Protein AF-A0AAU5WU50-F1 (afdb_monomer_lite)

Structure (mmCIF, N/CA/C/O backbone):
data_AF-A0AAU5WU50-F1
#
_entry.id   AF-A0AAU5WU50-F1
#
loop_
_atom_site.group_PDB
_atom_site.id
_atom_site.type_symbol
_atom_site.label_atom_id
_atom_site.label_alt_id
_atom_site.label_comp_id
_atom_site.label_asym_id
_atom_site.label_entity_id
_atom_site.label_seq_id
_atom_site.pdbx_PDB_ins_code
_atom_site.Cartn_x
_atom_site.Cartn_y
_atom_site.Cartn_z
_atom_site.occupancy
_atom_site.B_iso_or_equiv
_atom_site.auth_seq_id
_atom_site.auth_comp_id
_atom_site.auth_asym_id
_atom_site.auth_atom_id
_atom_site.pdbx_PDB_model_num
ATOM 1 N N . MET A 1 1 ? 24.369 -16.036 -34.857 1.00 76.06 1 MET A N 1
ATOM 2 C CA . MET A 1 1 ? 22.910 -15.835 -34.708 1.00 76.06 1 MET A CA 1
ATOM 3 C C . MET A 1 1 ? 22.457 -14.847 -35.768 1.00 76.06 1 MET A C 1
ATOM 5 O O . MET A 1 1 ? 23.185 -13.897 -36.028 1.00 76.06 1 MET A O 1
ATOM 9 N N . HIS A 1 2 ? 21.304 -15.081 -36.393 1.00 82.56 2 HIS A N 1
ATOM 10 C CA . HIS A 1 2 ? 20.769 -14.234 -37.461 1.00 82.56 2 HIS A CA 1
ATOM 11 C C . HIS A 1 2 ? 19.370 -13.771 -37.085 1.00 82.56 2 HIS A C 1
ATOM 13 O O . HIS A 1 2 ? 18.557 -14.583 -36.643 1.00 82.56 2 HIS A O 1
ATOM 19 N N . ILE A 1 3 ? 19.096 -12.484 -37.262 1.00 84.94 3 ILE A N 1
ATOM 20 C CA . ILE A 1 3 ? 17.768 -11.907 -37.062 1.00 84.94 3 ILE A CA 1
ATOM 21 C C . ILE A 1 3 ? 17.412 -11.023 -38.252 1.00 84.94 3 ILE A C 1
ATOM 23 O O . ILE A 1 3 ? 18.285 -10.400 -38.853 1.00 84.94 3 ILE A O 1
ATOM 27 N N . SER A 1 4 ? 16.127 -10.964 -38.595 1.00 85.56 4 SER A N 1
ATOM 28 C CA . SER A 1 4 ? 15.658 -10.107 -39.687 1.00 85.56 4 SER A CA 1
ATOM 29 C C . SER A 1 4 ? 15.903 -8.631 -39.363 1.00 85.56 4 SER A C 1
ATOM 31 O O . SER A 1 4 ? 16.569 -7.950 -40.127 1.00 85.56 4 SER A O 1
ATOM 33 N N . GLU A 1 5 ? 15.461 -8.167 -38.191 1.00 84.25 5 GLU A N 1
ATOM 34 C CA . GLU A 1 5 ? 15.506 -6.756 -37.780 1.00 84.25 5 GLU A CA 1
ATOM 35 C C . GLU A 1 5 ? 15.787 -6.629 -36.277 1.00 84.25 5 GLU A C 1
ATOM 37 O O . GLU A 1 5 ? 15.436 -7.512 -35.488 1.00 84.25 5 GLU A O 1
ATOM 42 N N . MET A 1 6 ? 16.374 -5.502 -35.860 1.00 81.38 6 MET A N 1
ATOM 43 C CA . MET A 1 6 ? 16.823 -5.285 -34.477 1.00 81.38 6 MET A CA 1
ATOM 44 C C . MET A 1 6 ? 15.682 -5.208 -33.448 1.00 81.38 6 MET A C 1
ATOM 46 O O . MET A 1 6 ? 15.813 -5.721 -32.337 1.00 81.38 6 MET A O 1
ATOM 50 N N . PHE A 1 7 ? 14.531 -4.636 -33.811 1.00 81.25 7 PHE A N 1
ATOM 51 C CA . PHE A 1 7 ? 13.373 -4.519 -32.910 1.00 81.25 7 PHE A CA 1
ATOM 52 C C . PHE A 1 7 ? 12.672 -5.859 -32.633 1.00 81.25 7 PHE A C 1
ATOM 54 O O . PHE A 1 7 ? 11.839 -5.951 -31.735 1.00 81.25 7 PHE A O 1
ATOM 61 N N . ARG A 1 8 ? 13.014 -6.926 -33.370 1.00 86.50 8 ARG A N 1
ATOM 62 C CA . ARG A 1 8 ? 12.548 -8.286 -33.050 1.00 86.50 8 ARG A CA 1
ATOM 63 C C . ARG A 1 8 ? 13.289 -8.879 -31.850 1.00 86.50 8 ARG A C 1
ATOM 65 O O . ARG A 1 8 ? 12.777 -9.796 -31.217 1.00 86.50 8 ARG A O 1
ATOM 72 N N . LEU A 1 9 ? 14.481 -8.360 -31.554 1.00 84.88 9 LEU A N 1
ATOM 73 C CA . LEU A 1 9 ? 15.315 -8.771 -30.427 1.00 84.88 9 LEU A CA 1
ATOM 74 C C . LEU A 1 9 ? 15.190 -7.802 -29.243 1.00 84.88 9 LEU A C 1
ATOM 76 O O . LEU A 1 9 ? 15.248 -8.222 -28.090 1.00 84.88 9 LEU A O 1
ATOM 80 N N . VAL A 1 10 ? 14.998 -6.512 -29.522 1.00 85.81 10 VAL A N 1
ATOM 81 C CA . VAL A 1 10 ? 15.129 -5.445 -28.531 1.00 85.81 10 VAL A CA 1
ATOM 82 C C . VAL A 1 10 ? 13.831 -4.648 -28.358 1.00 85.81 10 VAL A C 1
ATOM 84 O O . VAL A 1 10 ? 13.098 -4.424 -29.312 1.00 85.81 10 VAL A O 1
ATOM 87 N N . ARG A 1 11 ? 13.555 -4.186 -27.127 1.00 87.81 11 ARG A N 1
ATOM 88 C CA . ARG A 1 11 ? 12.327 -3.443 -26.751 1.00 87.81 11 ARG A CA 1
ATOM 89 C C . ARG A 1 11 ? 12.508 -1.930 -26.575 1.00 87.81 11 ARG A C 1
ATOM 91 O O . ARG A 1 11 ? 11.526 -1.227 -26.373 1.00 87.81 11 ARG A O 1
ATOM 98 N N . GLY A 1 12 ? 13.738 -1.432 -26.622 1.00 83.44 12 GLY A N 1
ATOM 99 C CA . GLY A 1 12 ? 14.058 -0.014 -26.457 1.00 83.44 12 GLY A CA 1
ATOM 100 C C . GLY A 1 12 ? 15.561 0.237 -26.549 1.00 83.44 12 GLY A C 1
ATOM 101 O O . GLY A 1 12 ? 16.347 -0.706 -26.509 1.00 83.44 12 GLY A O 1
ATOM 102 N N . THR A 1 13 ? 15.962 1.502 -26.655 1.00 79.31 13 THR A N 1
ATOM 103 C CA . THR A 1 13 ? 17.367 1.913 -26.841 1.00 79.31 13 THR A CA 1
ATOM 104 C C . THR A 1 13 ? 18.287 1.432 -25.721 1.00 79.31 13 THR A C 1
ATOM 106 O O . THR A 1 13 ? 19.394 0.989 -26.002 1.00 79.31 13 THR A O 1
ATOM 109 N N . GLN A 1 14 ? 17.812 1.406 -24.473 1.00 79.81 14 GLN A N 1
ATOM 110 C CA . GLN A 1 14 ? 18.585 0.862 -23.353 1.00 79.81 14 GLN A CA 1
ATOM 111 C C . GLN A 1 14 ? 18.846 -0.643 -23.505 1.00 79.81 14 GLN A C 1
ATOM 113 O O . GLN A 1 14 ? 19.973 -1.101 -23.365 1.00 79.81 14 GLN A O 1
ATOM 118 N N . HIS A 1 15 ? 17.819 -1.399 -23.896 1.00 85.69 15 HIS A N 1
ATOM 119 C CA . HIS A 1 15 ? 17.925 -2.844 -24.090 1.00 85.69 15 HIS A CA 1
ATOM 120 C C . HIS A 1 15 ? 18.853 -3.196 -25.278 1.00 85.69 15 HIS A C 1
ATOM 122 O O . HIS A 1 15 ? 19.363 -4.310 -25.347 1.00 85.69 15 HIS A O 1
ATOM 128 N N . ILE A 1 16 ? 19.140 -2.249 -26.188 1.00 81.69 16 ILE A N 1
ATOM 129 C CA . ILE A 1 16 ? 20.155 -2.438 -27.241 1.00 81.69 16 ILE A CA 1
ATOM 130 C C . ILE A 1 16 ? 21.543 -2.561 -26.608 1.00 81.69 16 ILE A C 1
ATOM 132 O O . ILE A 1 16 ? 22.305 -3.449 -26.984 1.00 81.69 16 ILE A O 1
ATOM 136 N N . LEU A 1 17 ? 21.867 -1.689 -25.650 1.00 79.69 17 LEU A N 1
ATOM 137 C CA . LEU A 1 17 ? 23.168 -1.681 -24.981 1.00 79.69 17 LEU A CA 1
ATOM 138 C C . LEU A 1 17 ? 23.390 -2.970 -24.187 1.00 79.69 17 LEU A C 1
ATOM 140 O O . LEU A 1 17 ? 24.448 -3.582 -24.314 1.00 79.69 17 LEU A O 1
ATOM 144 N N . ASP A 1 18 ? 22.366 -3.427 -23.466 1.00 84.31 18 ASP A N 1
ATOM 145 C CA . ASP A 1 18 ? 22.427 -4.668 -22.686 1.00 84.31 18 ASP A CA 1
ATOM 146 C C . ASP A 1 18 ? 22.703 -5.886 -23.586 1.00 84.31 18 ASP A C 1
ATOM 148 O O . ASP A 1 18 ? 23.540 -6.736 -23.279 1.00 84.31 18 ASP A O 1
ATOM 152 N N . VAL A 1 19 ? 22.036 -5.956 -24.745 1.00 82.62 19 VAL A N 1
ATOM 153 C CA . VAL A 1 19 ? 22.249 -7.029 -25.727 1.00 82.62 19 VAL A CA 1
ATOM 154 C C . VAL A 1 19 ? 23.651 -6.959 -26.332 1.00 82.62 19 VAL A C 1
ATOM 156 O O . VAL A 1 19 ? 24.294 -7.997 -26.488 1.00 82.62 19 VAL A O 1
ATOM 159 N N . LEU A 1 20 ? 24.150 -5.763 -26.653 1.00 77.50 20 LEU A N 1
ATOM 160 C CA . LEU A 1 20 ? 25.507 -5.593 -27.178 1.00 77.50 20 LEU A CA 1
ATOM 161 C C . LEU A 1 20 ? 26.572 -6.045 -26.169 1.00 77.50 20 LEU A C 1
ATOM 163 O O . LEU A 1 20 ? 27.522 -6.723 -26.564 1.00 77.50 20 LEU A O 1
ATOM 167 N N . ASP A 1 21 ? 26.396 -5.740 -24.882 1.00 78.06 21 ASP A N 1
ATOM 168 C CA . ASP A 1 21 ? 27.324 -6.165 -23.832 1.00 78.06 21 ASP A CA 1
ATOM 169 C C . ASP A 1 21 ? 27.312 -7.698 -23.658 1.00 78.06 21 ASP A C 1
ATOM 171 O O . ASP A 1 21 ? 28.373 -8.324 -23.614 1.00 78.06 21 ASP A O 1
ATOM 175 N N . VAL A 1 22 ? 26.137 -8.343 -23.679 1.00 82.56 22 VAL A N 1
ATOM 176 C CA . VAL A 1 22 ? 26.027 -9.817 -23.625 1.00 82.56 22 VAL A CA 1
ATOM 177 C C . VAL A 1 22 ? 26.682 -10.485 -24.837 1.00 82.56 22 VAL A C 1
ATOM 179 O O . VAL A 1 22 ? 27.393 -11.484 -24.685 1.00 82.56 22 VAL A O 1
ATOM 182 N N . LEU A 1 23 ? 26.479 -9.946 -26.043 1.00 78.50 23 LEU A N 1
ATOM 183 C CA . LEU A 1 23 ? 27.113 -10.463 -27.260 1.00 78.50 23 LEU A CA 1
ATOM 184 C C . LEU A 1 23 ? 28.639 -10.344 -27.190 1.00 78.50 23 LEU A C 1
ATOM 186 O O . LEU A 1 23 ? 29.345 -11.273 -27.591 1.00 78.50 23 LEU A O 1
ATOM 190 N N . HIS A 1 24 ? 29.146 -9.240 -26.635 1.00 74.00 24 HIS A N 1
ATOM 191 C CA . HIS A 1 24 ? 30.575 -9.015 -26.455 1.00 74.00 24 HIS A CA 1
ATOM 192 C C . HIS A 1 24 ? 31.187 -9.993 -25.441 1.00 74.00 24 HIS A C 1
ATOM 194 O O . HIS A 1 24 ? 32.136 -10.709 -25.774 1.00 74.00 24 HIS A O 1
ATOM 200 N N . THR A 1 25 ? 30.614 -10.096 -24.238 1.00 79.00 25 THR A N 1
ATOM 201 C CA . THR A 1 25 ? 31.093 -11.005 -23.183 1.00 79.00 25 THR A CA 1
ATOM 202 C C . THR A 1 25 ? 30.999 -12.469 -23.609 1.00 79.00 25 THR A C 1
ATOM 204 O O . THR A 1 25 ? 31.925 -13.247 -23.380 1.00 79.00 25 THR A O 1
ATOM 207 N N . GLY A 1 26 ? 29.911 -12.843 -24.286 1.00 76.81 26 GLY A N 1
ATOM 208 C CA . GLY A 1 26 ? 29.688 -14.195 -24.794 1.00 76.81 26 GLY A CA 1
ATOM 209 C C . GLY A 1 26 ? 30.487 -14.547 -26.052 1.00 76.81 26 GLY A C 1
ATOM 210 O O . GLY A 1 26 ? 30.420 -15.689 -26.503 1.00 76.81 26 GLY A O 1
ATOM 211 N N . ARG A 1 27 ? 31.233 -13.595 -26.637 1.00 71.44 27 ARG A N 1
ATOM 212 C CA . ARG A 1 27 ? 31.922 -13.744 -27.936 1.00 71.44 27 ARG A CA 1
ATOM 213 C C . ARG A 1 27 ? 30.989 -14.260 -29.041 1.00 71.44 27 ARG A C 1
ATOM 215 O O . ARG A 1 27 ? 31.383 -15.093 -29.865 1.00 71.44 27 ARG A O 1
ATOM 222 N N . LEU A 1 28 ? 29.745 -13.785 -29.040 1.00 75.38 28 LEU A N 1
ATOM 223 C CA . LEU A 1 28 ? 28.697 -14.219 -29.954 1.00 75.38 28 LEU A CA 1
ATOM 224 C C . LEU A 1 28 ? 28.594 -13.289 -31.161 1.00 75.38 28 LEU A C 1
ATOM 226 O O . LEU A 1 28 ? 28.579 -12.068 -31.051 1.00 75.38 28 LEU A O 1
ATOM 230 N N . ALA A 1 29 ? 28.463 -13.914 -32.323 1.00 73.44 29 ALA A N 1
ATOM 231 C CA . ALA A 1 29 ? 28.325 -13.271 -33.615 1.00 73.44 29 ALA A CA 1
ATOM 232 C C . ALA A 1 29 ? 26.835 -13.045 -33.944 1.00 73.44 29 ALA A C 1
ATOM 234 O O . ALA A 1 29 ? 26.079 -14.021 -34.049 1.00 73.44 29 ALA A O 1
ATOM 235 N N . LEU A 1 30 ? 26.408 -11.789 -34.124 1.00 79.50 30 LEU A N 1
ATOM 236 C CA . LEU A 1 30 ? 25.037 -11.423 -34.516 1.00 79.50 30 LEU A CA 1
ATOM 237 C C . LEU A 1 30 ? 25.020 -10.755 -35.897 1.00 79.50 30 LEU A C 1
ATOM 239 O O . LEU A 1 30 ? 25.744 -9.795 -36.137 1.00 79.50 30 LEU A O 1
ATOM 243 N N . ARG A 1 31 ? 24.152 -11.237 -36.789 1.00 79.75 31 ARG A N 1
ATOM 244 C CA . ARG A 1 31 ? 23.894 -10.619 -38.093 1.00 79.75 31 ARG A CA 1
ATOM 245 C C . ARG A 1 31 ? 22.449 -10.149 -38.177 1.00 79.75 31 ARG A C 1
ATOM 247 O O . ARG A 1 31 ? 21.535 -10.910 -37.846 1.00 79.75 31 ARG A O 1
ATOM 254 N N . ILE A 1 32 ? 22.265 -8.915 -38.629 1.00 82.94 32 ILE A N 1
ATOM 255 C CA . ILE A 1 32 ? 20.960 -8.284 -38.830 1.00 82.94 32 ILE A CA 1
ATOM 256 C C . ILE A 1 32 ? 20.773 -8.100 -40.333 1.00 82.94 32 ILE A C 1
ATOM 258 O O . ILE A 1 32 ? 21.689 -7.646 -41.010 1.00 82.94 32 ILE A O 1
ATOM 262 N N . HIS A 1 33 ? 19.628 -8.514 -40.867 1.00 82.62 33 HIS A N 1
ATOM 263 C CA . HIS A 1 33 ? 19.408 -8.511 -42.314 1.00 82.62 33 HIS A CA 1
ATOM 264 C C . HIS A 1 33 ? 18.798 -7.207 -42.841 1.00 82.62 33 HIS A C 1
ATOM 266 O O . HIS A 1 33 ? 19.022 -6.886 -44.004 1.00 82.62 33 HIS A O 1
ATOM 272 N N . ASP A 1 34 ? 18.072 -6.459 -42.011 1.00 77.81 34 ASP A N 1
ATOM 273 C CA . ASP A 1 34 ? 17.278 -5.310 -42.450 1.00 77.81 34 ASP A CA 1
ATOM 274 C C . ASP A 1 34 ? 17.288 -4.143 -41.433 1.00 77.81 34 ASP A C 1
ATOM 276 O O . ASP A 1 34 ? 17.644 -4.296 -40.257 1.00 77.81 34 ASP A O 1
ATOM 280 N N . GLY A 1 35 ? 16.937 -2.946 -41.910 1.00 75.19 35 GLY A N 1
ATOM 281 C CA . GLY A 1 35 ? 16.876 -1.696 -41.152 1.00 75.19 35 GLY A CA 1
ATOM 282 C C . GLY A 1 35 ? 18.216 -0.965 -40.999 1.00 75.19 35 GLY A C 1
ATOM 283 O O . GLY A 1 35 ? 19.223 -1.300 -41.625 1.00 75.19 35 GLY A O 1
ATOM 284 N N . ALA A 1 36 ? 18.245 0.045 -40.120 1.00 72.38 36 ALA A N 1
ATOM 285 C CA . ALA A 1 36 ? 19.411 0.914 -39.886 1.00 72.38 36 ALA A CA 1
ATOM 286 C C . ALA A 1 36 ? 20.666 0.176 -39.368 1.00 72.38 36 ALA A C 1
ATOM 288 O O . ALA A 1 36 ? 21.762 0.729 -39.376 1.00 72.38 36 ALA A O 1
ATOM 289 N N . PHE A 1 37 ? 20.504 -1.078 -38.938 1.00 67.94 37 PHE A N 1
ATOM 290 C CA . PHE A 1 37 ? 21.567 -1.939 -38.425 1.00 67.94 37 PHE A CA 1
ATOM 291 C C . PHE A 1 37 ? 21.932 -3.081 -39.398 1.00 67.94 37 PHE A C 1
ATOM 293 O O . PHE A 1 37 ? 22.754 -3.922 -39.058 1.00 67.94 37 PHE A O 1
ATOM 300 N N . SER A 1 38 ? 21.358 -3.118 -40.610 1.00 72.94 38 SER A N 1
ATOM 301 C CA . SER A 1 38 ? 21.597 -4.167 -41.626 1.00 72.94 38 SER A CA 1
ATOM 302 C C . SER A 1 38 ? 23.040 -4.231 -42.134 1.00 72.94 38 SER A C 1
ATOM 304 O O . SER A 1 38 ? 23.560 -5.305 -42.427 1.00 72.94 38 SER A O 1
ATOM 306 N N . ALA A 1 39 ? 23.721 -3.084 -42.198 1.00 64.69 39 ALA A N 1
ATOM 307 C CA . ALA A 1 39 ? 25.138 -3.009 -42.546 1.00 64.69 39 ALA A CA 1
ATOM 308 C C . ALA A 1 39 ? 26.062 -3.476 -41.403 1.00 64.69 39 ALA A C 1
ATOM 310 O O . ALA A 1 39 ? 27.274 -3.580 -41.594 1.00 64.69 39 ALA A O 1
ATOM 311 N N . MET A 1 40 ? 25.516 -3.739 -40.209 1.00 63.69 40 MET A N 1
ATOM 312 C CA . MET A 1 40 ? 26.305 -4.134 -39.049 1.00 63.69 40 MET A CA 1
ATOM 313 C C . MET A 1 40 ? 26.456 -5.646 -38.998 1.00 63.69 40 MET A C 1
ATOM 315 O O . MET A 1 40 ? 25.561 -6.388 -38.589 1.00 63.69 40 MET A O 1
ATOM 319 N N . ASP A 1 41 ? 27.645 -6.091 -39.383 1.00 61.88 41 ASP A N 1
ATOM 320 C CA . ASP A 1 41 ? 28.062 -7.465 -39.196 1.00 61.88 41 ASP A CA 1
ATOM 321 C C . ASP A 1 41 ? 28.832 -7.606 -37.873 1.00 61.88 41 ASP A C 1
ATOM 323 O O . ASP A 1 41 ? 30.051 -7.438 -37.821 1.00 61.88 41 ASP A O 1
ATOM 327 N N . LEU A 1 42 ? 28.125 -7.935 -36.783 1.00 63.00 42 LEU A N 1
ATOM 328 C CA . LEU A 1 42 ? 28.761 -8.261 -35.498 1.00 63.00 42 LEU A CA 1
ATOM 329 C C . LEU A 1 42 ? 29.373 -9.675 -35.513 1.00 63.00 42 LEU A C 1
ATOM 331 O O . LEU A 1 42 ? 29.777 -10.184 -34.469 1.00 63.00 42 LEU A O 1
ATOM 335 N N . THR A 1 43 ? 29.424 -10.346 -36.674 1.00 53.84 43 THR A N 1
ATOM 336 C CA . THR A 1 43 ? 30.042 -11.670 -36.825 1.00 53.84 43 THR A CA 1
ATOM 337 C C . THR A 1 43 ? 31.545 -11.627 -37.103 1.00 53.84 43 THR A C 1
ATOM 339 O O . THR A 1 43 ? 32.218 -12.658 -37.018 1.00 53.84 43 THR A O 1
ATOM 342 N N . ALA A 1 44 ? 32.116 -10.449 -37.362 1.00 50.28 44 ALA A N 1
ATOM 343 C CA . ALA A 1 44 ? 33.529 -10.334 -37.676 1.00 50.28 44 ALA A CA 1
ATOM 344 C C . ALA A 1 44 ? 34.390 -10.369 -36.404 1.00 50.28 44 ALA A C 1
ATOM 346 O O . ALA A 1 44 ? 34.412 -9.432 -35.612 1.00 50.28 44 ALA A O 1
ATOM 347 N N . ARG A 1 45 ? 35.196 -11.424 -36.243 1.00 53.34 45 ARG A N 1
ATOM 348 C CA . ARG A 1 45 ? 36.410 -11.392 -35.406 1.00 53.34 45 ARG A CA 1
ATOM 349 C C . ARG A 1 45 ? 37.471 -10.533 -36.103 1.00 53.34 45 ARG A C 1
ATOM 351 O O . ARG A 1 45 ? 38.488 -11.041 -36.563 1.00 53.34 45 ARG A O 1
ATOM 358 N N . HIS A 1 46 ? 37.198 -9.245 -36.276 1.00 45.69 46 HIS A N 1
ATOM 359 C CA . HIS A 1 46 ? 38.093 -8.306 -36.945 1.00 45.69 46 HIS A CA 1
ATOM 360 C C . HIS A 1 46 ? 38.997 -7.603 -35.915 1.00 45.69 46 HIS A C 1
ATOM 362 O O . HIS A 1 46 ? 38.515 -7.221 -34.847 1.00 45.69 46 HIS A O 1
ATOM 368 N N . PRO A 1 47 ? 40.281 -7.346 -36.204 1.00 47.50 47 PRO A N 1
ATOM 369 C CA . PRO A 1 47 ? 41.152 -6.599 -35.291 1.00 47.50 47 PRO A CA 1
ATOM 370 C C . PRO A 1 47 ? 40.684 -5.147 -35.039 1.00 47.50 47 PRO A C 1
ATOM 372 O O . PRO A 1 47 ? 41.097 -4.549 -34.054 1.00 47.50 47 PRO A O 1
ATOM 375 N N . ARG A 1 48 ? 39.759 -4.609 -35.857 1.00 52.84 48 ARG A N 1
ATOM 376 C CA . ARG A 1 48 ? 39.076 -3.306 -35.662 1.00 52.84 48 ARG A CA 1
ATOM 377 C C . ARG A 1 48 ? 37.638 -3.401 -35.106 1.00 52.84 48 ARG A C 1
ATOM 379 O O . ARG A 1 48 ? 36.912 -2.416 -35.090 1.00 52.84 48 ARG A O 1
ATOM 386 N N . THR A 1 49 ? 37.192 -4.569 -34.629 1.00 50.88 49 THR A N 1
ATOM 387 C CA .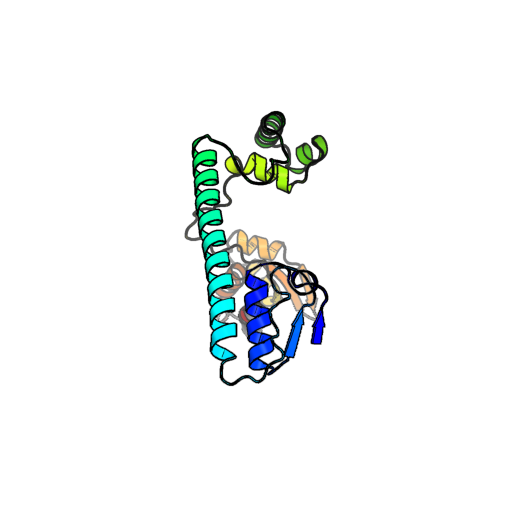 THR A 1 49 ? 35.805 -4.773 -34.126 1.00 50.88 49 THR A CA 1
ATOM 388 C C . THR A 1 49 ? 35.502 -3.952 -32.872 1.00 50.88 49 THR A C 1
ATOM 390 O O . THR A 1 49 ? 34.354 -3.581 -32.641 1.00 50.88 49 THR A O 1
ATOM 393 N N . GLY A 1 50 ? 36.531 -3.610 -32.089 1.00 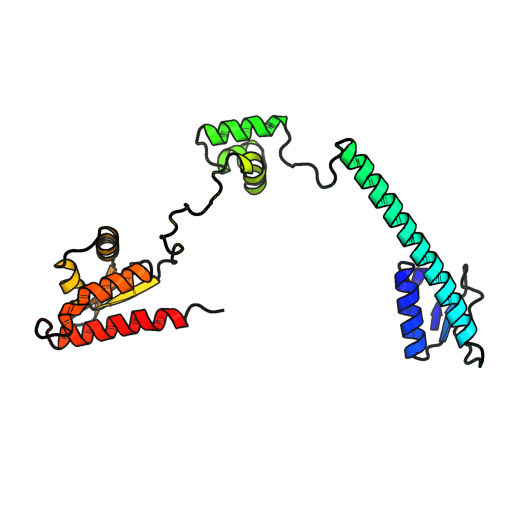53.28 50 GLY A N 1
ATOM 394 C CA . GLY A 1 50 ? 36.400 -2.688 -30.960 1.00 53.28 50 GLY A CA 1
ATOM 395 C C . GLY A 1 50 ? 35.966 -1.281 -31.381 1.00 53.28 50 GLY A C 1
ATOM 396 O O . GLY A 1 50 ? 35.189 -0.668 -30.661 1.00 53.28 50 GLY A O 1
ATOM 397 N N . GLU A 1 51 ? 36.391 -0.803 -32.557 1.00 57.75 51 GLU A N 1
ATOM 398 C CA . GLU A 1 51 ? 36.066 0.537 -33.077 1.00 57.75 51 GLU A CA 1
ATOM 399 C C . GLU A 1 51 ? 34.636 0.612 -33.628 1.00 57.75 51 GLU A C 1
ATOM 401 O O . GLU A 1 51 ? 33.942 1.612 -33.457 1.00 57.75 51 GLU A O 1
ATOM 406 N N . LEU A 1 52 ? 34.156 -0.465 -34.257 1.00 60.94 52 LEU A N 1
ATOM 407 C CA . LEU A 1 52 ? 32.774 -0.548 -34.739 1.00 60.94 52 LEU A CA 1
ATOM 408 C C . LEU A 1 52 ? 31.793 -0.703 -33.574 1.00 60.94 52 LEU A C 1
ATOM 410 O O . LEU A 1 52 ? 30.802 0.019 -33.511 1.00 60.94 52 LEU A O 1
ATOM 414 N N . LEU A 1 53 ? 32.089 -1.582 -32.610 1.00 62.50 53 LEU A N 1
ATOM 415 C CA . LEU A 1 53 ? 31.281 -1.714 -31.396 1.00 62.50 53 LEU A CA 1
ATOM 416 C C . LEU A 1 53 ? 31.290 -0.429 -30.561 1.00 62.50 53 LEU A C 1
ATOM 418 O O . LEU A 1 53 ? 30.239 -0.054 -30.050 1.00 62.50 53 LEU A O 1
ATOM 422 N N . SER A 1 54 ? 32.424 0.270 -30.445 1.00 61.38 54 SER A N 1
ATOM 423 C CA . SER A 1 54 ? 32.488 1.545 -29.721 1.00 61.38 54 SER A CA 1
ATOM 424 C C . SER A 1 54 ? 31.728 2.659 -30.439 1.00 61.38 54 SER A C 1
ATOM 426 O O . SER A 1 54 ? 31.028 3.416 -29.776 1.00 61.38 54 SER A O 1
ATOM 428 N N . THR A 1 55 ? 31.777 2.719 -31.774 1.00 70.44 55 THR A N 1
ATOM 429 C CA . THR A 1 55 ? 31.001 3.687 -32.570 1.00 70.44 55 THR A CA 1
ATOM 430 C C . THR A 1 55 ? 29.500 3.432 -32.437 1.00 70.44 55 THR A C 1
ATOM 432 O O . THR A 1 55 ? 28.729 4.358 -32.200 1.00 70.44 55 THR A O 1
ATOM 435 N N . VAL A 1 56 ? 29.070 2.170 -32.516 1.00 68.50 56 VAL A N 1
ATOM 436 C CA . VAL A 1 56 ? 27.658 1.797 -32.341 1.00 68.50 56 VAL A CA 1
ATOM 437 C C . VAL A 1 56 ? 27.203 2.055 -30.906 1.00 68.50 56 VAL A C 1
ATOM 439 O O . VAL A 1 56 ? 26.139 2.637 -30.700 1.00 68.50 56 VAL A O 1
ATOM 442 N N . LYS A 1 57 ? 28.022 1.702 -29.910 1.00 67.69 57 LYS A N 1
ATOM 443 C CA . LYS A 1 57 ? 27.755 2.000 -28.498 1.00 67.69 57 LYS A CA 1
ATOM 444 C C . LYS A 1 57 ? 27.641 3.510 -28.271 1.00 67.69 57 LYS A C 1
ATOM 446 O O . LYS A 1 57 ? 26.683 3.936 -27.638 1.00 67.69 57 LYS A O 1
ATOM 451 N N . PHE A 1 58 ? 28.522 4.312 -28.867 1.00 71.75 58 PHE A N 1
ATOM 452 C CA . PHE A 1 58 ? 28.483 5.775 -28.812 1.00 71.75 58 PHE A CA 1
ATOM 453 C C . PHE A 1 58 ? 27.213 6.359 -29.453 1.00 71.75 58 PHE A C 1
ATOM 455 O O . PHE A 1 58 ? 26.547 7.206 -28.856 1.00 71.75 58 PHE A O 1
ATOM 462 N N . MET A 1 59 ? 26.823 5.882 -30.641 1.00 74.81 59 MET A N 1
ATOM 463 C CA . MET A 1 59 ? 25.590 6.318 -31.310 1.00 74.81 59 MET A CA 1
ATOM 464 C C . MET A 1 59 ? 24.341 5.970 -30.492 1.00 74.81 59 MET A C 1
ATOM 466 O O . MET A 1 59 ? 23.460 6.812 -30.321 1.00 74.81 59 MET A O 1
ATOM 470 N N . VAL A 1 60 ? 24.270 4.752 -29.945 1.00 73.50 60 VAL A N 1
ATOM 471 C CA . VAL A 1 60 ? 23.143 4.325 -29.103 1.00 73.50 60 VAL A CA 1
ATOM 472 C C . VAL A 1 60 ? 23.120 5.100 -27.782 1.00 73.50 60 VAL A C 1
ATOM 474 O O . VAL A 1 60 ? 22.045 5.491 -27.338 1.00 73.50 60 VAL A O 1
ATOM 477 N N . GLN A 1 61 ? 24.278 5.396 -27.186 1.00 76.00 61 GLN A N 1
ATOM 478 C CA . GLN A 1 61 ? 24.382 6.240 -25.991 1.00 76.00 61 GLN A CA 1
ATOM 479 C C . GLN A 1 61 ? 23.943 7.682 -26.256 1.00 76.00 61 GLN A C 1
ATOM 481 O O . GLN A 1 61 ? 23.237 8.259 -25.439 1.00 76.00 61 GLN A O 1
ATOM 486 N N . THR A 1 62 ? 24.286 8.247 -27.413 1.00 75.81 62 THR A N 1
ATOM 487 C CA . THR A 1 62 ? 23.838 9.594 -27.804 1.00 75.81 62 THR A CA 1
ATOM 488 C C . THR A 1 62 ? 22.320 9.627 -27.991 1.00 75.81 62 THR A C 1
ATOM 490 O O . THR A 1 62 ? 21.656 10.571 -27.568 1.00 75.81 62 THR A O 1
ATOM 493 N N . LEU A 1 63 ? 21.741 8.567 -28.561 1.00 75.62 63 LEU A N 1
ATOM 494 C CA . LEU A 1 63 ? 20.290 8.429 -28.681 1.00 75.62 63 LEU A CA 1
ATOM 495 C C . LEU A 1 63 ? 19.610 8.223 -27.315 1.00 75.62 63 LEU A C 1
ATOM 497 O O . LEU A 1 63 ? 18.527 8.756 -27.081 1.00 75.62 63 LEU A O 1
ATOM 501 N N . ALA A 1 64 ? 20.240 7.481 -26.401 1.00 75.44 64 ALA A N 1
ATOM 502 C CA . ALA A 1 64 ? 19.769 7.338 -25.026 1.00 75.44 64 ALA A CA 1
ATOM 503 C C . ALA A 1 64 ? 19.793 8.686 -24.283 1.00 75.44 64 ALA A C 1
ATOM 505 O O . ALA A 1 64 ? 18.787 9.053 -23.681 1.00 75.44 64 ALA A O 1
ATOM 506 N N . ALA A 1 65 ? 20.871 9.464 -24.424 1.00 77.75 65 ALA A N 1
ATOM 507 C CA . ALA A 1 65 ? 20.995 10.814 -23.874 1.00 77.75 65 ALA A CA 1
ATOM 508 C C . ALA A 1 65 ? 19.956 11.788 -24.465 1.00 77.75 65 ALA A C 1
ATOM 510 O O . ALA A 1 65 ? 19.385 12.610 -23.752 1.00 77.75 65 ALA A O 1
ATOM 511 N N . ALA A 1 66 ? 19.616 11.658 -25.752 1.00 78.50 66 ALA A N 1
ATOM 512 C CA . ALA A 1 66 ? 18.499 12.404 -26.337 1.00 78.50 66 ALA A CA 1
ATOM 513 C C . ALA A 1 66 ? 17.149 12.040 -25.682 1.00 78.50 66 ALA A C 1
ATOM 515 O O . ALA A 1 66 ? 16.300 12.909 -25.482 1.00 78.50 66 ALA A O 1
ATOM 516 N N . GLY A 1 67 ? 16.959 10.775 -25.294 1.00 78.00 67 GLY A N 1
ATOM 517 C CA . GLY A 1 67 ? 15.809 10.338 -24.498 1.00 78.00 67 GLY A CA 1
ATOM 518 C C . GLY A 1 67 ? 15.790 10.926 -23.080 1.00 78.00 67 GLY A C 1
ATOM 519 O O . GLY A 1 67 ? 14.715 11.197 -22.543 1.00 78.00 67 GLY A O 1
ATOM 520 N N . GLU A 1 68 ? 16.953 11.176 -22.476 1.00 81.62 68 GLU A N 1
ATOM 521 C CA . GLU A 1 68 ? 17.060 11.872 -21.186 1.00 81.62 68 GLU A CA 1
ATOM 522 C C . GLU A 1 68 ? 16.630 13.340 -21.302 1.00 81.62 68 GLU A C 1
ATOM 524 O O . GLU A 1 68 ? 15.813 13.792 -20.499 1.00 81.62 68 GLU A O 1
ATOM 529 N N . LEU A 1 69 ? 17.050 14.041 -22.361 1.00 81.62 69 LEU A N 1
ATOM 530 C CA . LEU A 1 69 ? 16.574 15.399 -22.666 1.00 81.62 69 LEU A CA 1
ATOM 531 C C . LEU A 1 69 ? 15.054 15.441 -22.887 1.00 81.62 69 LEU A C 1
ATOM 533 O O . LEU A 1 69 ? 14.368 16.339 -22.401 1.00 81.62 69 LEU A O 1
ATOM 537 N N . GLN A 1 70 ? 14.488 14.444 -23.575 1.00 81.38 70 GLN A N 1
ATOM 538 C CA . GLN A 1 70 ? 13.033 14.328 -23.725 1.00 81.38 70 GLN A CA 1
ATOM 539 C C . GLN A 1 70 ? 12.324 14.125 -22.380 1.00 81.38 70 GLN A C 1
ATOM 541 O O . GLN A 1 70 ? 11.243 14.680 -22.166 1.00 81.38 70 GLN A O 1
ATOM 546 N N . ARG A 1 71 ? 12.912 13.349 -21.459 1.00 87.19 71 ARG A N 1
ATOM 547 C CA . ARG A 1 71 ? 12.366 13.179 -20.104 1.00 87.19 71 ARG A CA 1
ATOM 548 C C . ARG A 1 71 ? 12.401 14.485 -19.328 1.00 87.19 71 ARG A C 1
ATOM 550 O O . ARG A 1 71 ? 11.398 14.811 -18.705 1.00 87.19 71 ARG A O 1
ATOM 557 N N . GLU A 1 72 ? 13.497 15.233 -19.389 1.00 89.31 72 GLU A N 1
ATOM 558 C CA . GLU A 1 72 ? 13.618 16.527 -18.712 1.00 89.31 72 GLU A CA 1
ATOM 559 C C . GLU A 1 72 ? 12.552 17.517 -19.200 1.00 89.31 72 GLU A C 1
ATOM 561 O O . GLU A 1 72 ? 11.769 18.020 -18.397 1.00 89.31 72 GLU A O 1
ATOM 566 N N . LEU A 1 73 ? 12.391 17.659 -20.519 1.00 91.88 73 LEU A N 1
ATOM 567 C CA . LEU A 1 73 ? 11.324 18.478 -21.106 1.00 91.88 73 LEU A CA 1
ATOM 568 C C . LEU A 1 73 ? 9.917 17.989 -20.721 1.00 91.88 73 LEU A C 1
ATOM 570 O O . LEU A 1 73 ? 8.993 18.786 -20.552 1.00 91.88 73 LEU A O 1
ATOM 574 N N . THR A 1 74 ? 9.736 16.677 -20.552 1.00 91.94 74 THR A N 1
ATOM 575 C CA . THR A 1 74 ? 8.466 16.106 -20.079 1.00 91.94 74 THR A CA 1
ATOM 576 C C . THR A 1 74 ? 8.200 16.486 -18.624 1.00 91.94 74 THR A C 1
ATOM 578 O O . THR A 1 74 ? 7.081 16.873 -18.289 1.00 91.94 74 THR A O 1
ATOM 581 N N . TYR A 1 75 ? 9.211 16.418 -17.755 1.00 91.19 75 TYR A N 1
ATOM 582 C CA . TYR A 1 75 ? 9.088 16.845 -16.362 1.00 91.19 75 TYR A CA 1
ATOM 583 C C . TYR A 1 75 ? 8.842 18.348 -16.247 1.00 91.19 75 TYR A C 1
ATOM 585 O O . TYR A 1 75 ? 8.024 18.760 -15.427 1.00 91.19 75 TYR A O 1
ATOM 593 N N . ASP A 1 76 ? 9.462 19.162 -17.096 1.00 93.69 76 ASP A N 1
ATOM 594 C CA . ASP A 1 76 ? 9.180 20.597 -17.189 1.00 93.69 76 ASP A CA 1
ATOM 595 C C . ASP A 1 76 ? 7.729 20.857 -17.582 1.00 93.69 76 ASP A C 1
ATOM 597 O O . ASP A 1 76 ? 7.043 21.663 -16.950 1.00 93.69 76 ASP A O 1
ATOM 601 N N . GLY A 1 77 ? 7.222 20.108 -18.563 1.00 92.81 77 GLY A N 1
ATOM 602 C CA . GLY A 1 77 ? 5.815 20.141 -18.946 1.00 92.81 77 GLY A CA 1
ATOM 603 C C . GLY A 1 77 ? 4.878 19.750 -17.800 1.00 92.81 77 GLY A C 1
ATOM 604 O O . GLY A 1 77 ? 3.863 20.415 -17.583 1.00 92.81 77 GLY A O 1
ATOM 605 N N . LEU A 1 78 ? 5.225 18.715 -17.027 1.00 93.19 78 LEU A N 1
ATOM 606 C CA . LEU A 1 78 ? 4.452 18.292 -15.855 1.00 93.19 78 LEU A CA 1
ATOM 607 C C . LEU A 1 78 ? 4.463 19.355 -14.750 1.00 93.19 78 LEU A C 1
ATOM 609 O O . LEU A 1 78 ? 3.401 19.675 -14.220 1.00 93.19 78 LEU A O 1
ATOM 613 N N . ARG A 1 79 ? 5.621 19.960 -14.461 1.00 89.88 79 ARG A N 1
ATOM 614 C CA . ARG A 1 79 ? 5.745 21.068 -13.500 1.00 89.88 79 ARG A CA 1
ATOM 615 C C . ARG A 1 79 ? 4.918 22.279 -13.930 1.00 89.88 79 ARG A C 1
ATOM 617 O O . ARG A 1 79 ? 4.202 22.863 -13.120 1.00 89.88 79 ARG A O 1
ATOM 624 N N . ALA A 1 80 ? 4.954 22.627 -15.215 1.00 92.56 80 ALA A N 1
ATOM 625 C CA . ALA A 1 80 ? 4.143 23.710 -15.765 1.00 92.56 80 ALA A CA 1
ATOM 626 C C . ALA A 1 80 ? 2.635 23.404 -15.705 1.00 92.56 80 ALA A C 1
ATOM 628 O O . ALA A 1 80 ? 1.826 24.310 -15.497 1.00 92.56 80 ALA A O 1
ATOM 629 N N . ALA A 1 81 ? 2.236 22.143 -15.882 1.00 91.88 81 ALA A N 1
ATOM 630 C CA . ALA A 1 81 ? 0.846 21.717 -15.750 1.00 91.88 81 ALA A CA 1
ATOM 631 C C . ALA A 1 81 ? 0.369 21.756 -14.288 1.00 91.88 81 ALA A C 1
ATOM 633 O O . ALA A 1 81 ? -0.739 22.228 -14.020 1.00 91.88 81 ALA A O 1
ATOM 634 N N . GLU A 1 82 ? 1.208 21.327 -13.345 1.00 89.88 82 GLU A N 1
ATOM 635 C CA . GLU A 1 82 ? 0.933 21.392 -11.908 1.00 89.88 82 GLU A CA 1
ATOM 636 C C . GLU A 1 82 ? 0.800 22.841 -11.422 1.00 89.88 82 GLU A C 1
ATOM 638 O O . GLU A 1 82 ? -0.155 23.161 -10.717 1.00 89.88 82 GLU A O 1
ATOM 643 N N . ALA A 1 83 ? 1.663 23.749 -11.895 1.00 91.75 83 ALA A N 1
ATOM 644 C CA . ALA A 1 83 ? 1.556 25.184 -11.618 1.00 91.75 83 ALA A CA 1
ATOM 645 C C . ALA A 1 83 ? 0.238 25.800 -12.132 1.00 91.75 83 ALA A C 1
ATOM 647 O O . ALA A 1 83 ? -0.278 26.749 -11.546 1.00 91.75 83 ALA A O 1
ATOM 648 N N . LYS A 1 84 ? -0.348 25.237 -13.198 1.00 92.94 84 LYS A N 1
ATOM 649 C CA . LYS A 1 84 ? -1.689 25.596 -13.702 1.00 92.94 84 LYS A CA 1
ATOM 650 C C . LYS A 1 84 ? -2.829 24.915 -12.930 1.00 92.94 84 LYS A C 1
ATOM 652 O O . LYS A 1 84 ? -3.988 25.048 -13.314 1.00 92.94 84 LYS A O 1
ATOM 657 N N . GLY A 1 85 ? -2.521 24.155 -11.880 1.00 87.31 85 GLY A N 1
ATOM 658 C CA . GLY A 1 85 ? -3.487 23.426 -11.059 1.00 87.31 85 GLY A CA 1
ATOM 659 C C . GLY A 1 85 ? -3.942 22.088 -11.647 1.00 87.31 85 GLY A C 1
ATOM 660 O O . GLY A 1 85 ? -4.885 21.483 -11.132 1.00 87.31 85 GLY A O 1
ATOM 661 N N . SER A 1 86 ? -3.300 21.597 -12.712 1.00 87.62 86 SER A N 1
ATOM 662 C CA . SER A 1 86 ? -3.618 20.276 -13.263 1.00 87.62 86 SER A CA 1
ATOM 663 C C . SER A 1 86 ? -3.074 19.189 -12.344 1.00 87.62 86 SER A C 1
ATOM 665 O O . SER A 1 86 ? -1.874 19.117 -12.097 1.00 87.62 86 SER A O 1
ATOM 667 N N . LYS A 1 87 ? -3.953 18.310 -11.858 1.00 85.38 87 LYS A N 1
ATOM 668 C CA . LYS A 1 87 ? -3.561 17.173 -11.019 1.00 85.38 87 LYS A CA 1
ATOM 669 C C . LYS A 1 87 ? -3.381 15.917 -11.867 1.00 85.38 87 LYS A C 1
ATOM 671 O O . LYS A 1 87 ? -4.292 15.518 -12.593 1.00 85.38 87 LYS A O 1
ATOM 676 N N . GLY A 1 88 ? -2.208 15.300 -11.754 1.00 84.62 88 GLY A N 1
ATOM 677 C CA . GLY A 1 88 ? -1.925 13.987 -12.328 1.00 84.62 88 GLY A CA 1
ATOM 678 C C . GLY A 1 88 ? -2.564 12.841 -11.535 1.00 84.62 88 GLY A C 1
ATOM 679 O O . GLY A 1 88 ? -3.160 13.035 -10.476 1.00 84.62 88 GLY A O 1
ATOM 680 N N . GLY A 1 89 ? -2.410 11.619 -12.043 1.00 88.50 89 GLY A N 1
ATOM 681 C CA . GLY A 1 89 ? -2.845 10.402 -11.357 1.00 88.50 89 GLY A CA 1
ATOM 682 C C . GLY A 1 89 ? -4.304 10.004 -11.605 1.00 88.50 89 GLY A C 1
ATOM 683 O O . GLY A 1 89 ? -4.990 10.500 -12.501 1.00 88.50 89 GLY A O 1
ATOM 684 N N . ARG A 1 90 ? -4.770 9.020 -10.829 1.00 85.12 90 ARG A N 1
ATOM 685 C CA . ARG A 1 90 ? -6.115 8.452 -10.972 1.00 85.12 90 ARG A CA 1
ATOM 686 C C . ARG A 1 90 ? -7.156 9.409 -10.393 1.00 85.12 90 ARG A C 1
ATOM 688 O O . ARG A 1 90 ? -7.031 9.856 -9.258 1.00 85.12 90 ARG A O 1
ATOM 695 N N . ARG A 1 91 ? -8.229 9.656 -11.148 1.00 85.38 91 ARG A N 1
ATOM 696 C CA . ARG A 1 91 ? -9.362 10.465 -10.675 1.00 85.38 91 ARG A CA 1
ATOM 697 C C . ARG A 1 91 ? -9.991 9.852 -9.409 1.00 85.38 91 ARG A C 1
ATOM 699 O O . ARG A 1 91 ? -10.160 8.628 -9.375 1.00 85.38 91 ARG A O 1
ATOM 706 N N . PRO A 1 92 ? -10.369 10.670 -8.405 1.00 82.94 92 PRO A N 1
ATOM 707 C CA . PRO A 1 92 ? -11.040 10.188 -7.201 1.00 82.94 92 PRO A CA 1
ATOM 708 C C . PRO A 1 92 ? -12.304 9.383 -7.519 1.00 82.94 92 PRO A C 1
ATOM 710 O O . PRO A 1 92 ? -13.082 9.743 -8.402 1.00 82.94 92 PRO A O 1
ATOM 713 N N . VAL A 1 93 ? -12.506 8.284 -6.784 1.00 83.56 93 VAL A N 1
ATOM 714 C CA . VAL A 1 93 ? -13.672 7.396 -6.950 1.00 83.56 93 VAL A CA 1
ATOM 715 C C . VAL A 1 93 ? -14.955 8.069 -6.451 1.00 83.56 93 VAL A C 1
ATOM 717 O O . VAL A 1 93 ? -16.014 7.919 -7.059 1.00 83.56 93 VAL A O 1
ATOM 720 N N . ILE A 1 94 ? -14.857 8.838 -5.366 1.00 82.62 94 ILE A N 1
ATOM 721 C CA . ILE A 1 94 ? -15.940 9.682 -4.860 1.00 82.62 94 ILE A CA 1
ATOM 722 C C . ILE A 1 94 ? -15.763 11.062 -5.499 1.00 82.62 94 ILE A C 1
ATOM 724 O O . ILE A 1 94 ? -14.743 11.717 -5.297 1.00 82.62 94 ILE A O 1
ATOM 728 N N . LYS A 1 95 ? -16.731 11.462 -6.329 1.00 83.62 95 LYS A N 1
ATOM 729 C CA . LYS A 1 95 ? -16.772 12.800 -6.936 1.00 83.62 95 LYS A CA 1
ATOM 730 C C . LYS A 1 95 ? -17.093 13.848 -5.870 1.00 83.62 95 LYS A C 1
ATOM 732 O O . LYS A 1 95 ? -17.791 13.526 -4.913 1.00 83.62 95 LYS A O 1
ATOM 737 N N . THR A 1 96 ? -16.666 15.087 -6.103 1.00 77.12 96 THR A N 1
ATOM 738 C CA . THR A 1 96 ? -16.907 16.259 -5.240 1.00 77.12 96 THR A CA 1
ATOM 739 C C . THR A 1 96 ? -18.344 16.344 -4.738 1.00 77.12 96 THR A C 1
ATOM 741 O O . THR A 1 96 ? -18.563 16.433 -3.539 1.00 77.12 96 THR A O 1
ATOM 744 N N . ASP A 1 97 ? -19.313 16.164 -5.632 1.00 76.62 97 ASP A N 1
ATOM 74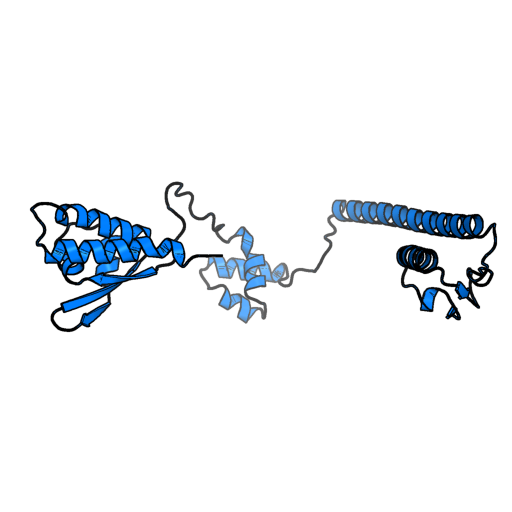5 C CA . ASP A 1 97 ? -20.743 16.313 -5.331 1.00 76.62 97 ASP A CA 1
ATOM 746 C C . ASP A 1 97 ? -21.254 15.265 -4.325 1.00 76.62 97 ASP A C 1
ATOM 748 O O . ASP A 1 97 ? -22.266 15.457 -3.659 1.00 76.62 97 ASP A O 1
ATOM 752 N N . LYS A 1 98 ? -20.557 14.126 -4.217 1.00 82.50 98 LYS A N 1
ATOM 753 C CA . LYS A 1 98 ? -20.868 13.048 -3.267 1.00 82.50 98 LYS A CA 1
ATOM 754 C C . LYS A 1 98 ? -20.012 13.123 -2.007 1.00 82.50 98 LYS A C 1
ATOM 756 O O . LYS A 1 98 ? -20.365 12.507 -1.005 1.00 82.50 98 LYS A O 1
ATOM 761 N N . THR A 1 99 ? -18.896 13.848 -2.047 1.00 86.19 99 THR A N 1
ATOM 762 C CA . THR A 1 99 ? -18.006 14.022 -0.898 1.00 86.19 99 THR A CA 1
ATOM 763 C C . THR A 1 99 ? -18.740 14.716 0.242 1.00 86.19 99 THR A C 1
ATOM 765 O O . THR A 1 99 ? -18.650 14.255 1.376 1.00 86.19 99 THR A O 1
ATOM 768 N N . ASP A 1 100 ? -19.540 15.741 -0.056 1.00 87.12 100 ASP A N 1
ATOM 769 C CA . ASP A 1 100 ? -20.303 16.467 0.962 1.00 87.12 100 ASP A CA 1
ATOM 770 C C . ASP A 1 100 ? -21.332 15.565 1.648 1.00 87.12 100 ASP A C 1
ATOM 772 O O . ASP A 1 100 ? -21.373 15.502 2.872 1.00 87.12 100 ASP A O 1
ATOM 776 N N . ALA A 1 101 ? -22.076 14.761 0.882 1.00 87.62 101 ALA A N 1
ATOM 777 C CA . ALA A 1 101 ? -23.029 13.797 1.434 1.00 87.62 101 ALA A CA 1
ATOM 778 C C . ALA A 1 101 ? -22.352 12.770 2.361 1.00 87.62 101 ALA A C 1
ATOM 780 O O . ALA A 1 101 ? -22.855 12.464 3.445 1.00 87.62 101 ALA A O 1
ATOM 781 N N . VAL A 1 102 ? -21.179 12.268 1.965 1.00 89.81 102 VAL A N 1
ATOM 782 C CA . VAL A 1 102 ? -20.381 11.337 2.774 1.00 89.81 102 VAL A CA 1
ATOM 783 C C . VAL A 1 102 ? -19.875 12.007 4.057 1.00 89.81 102 VAL A C 1
ATOM 785 O O . VAL A 1 102 ? -19.926 11.395 5.127 1.00 89.81 102 VAL A O 1
ATOM 788 N N . ARG A 1 103 ? -19.424 13.263 3.973 1.00 90.19 103 ARG A N 1
ATOM 789 C CA . ARG A 1 103 ? -18.956 14.054 5.120 1.00 90.19 103 ARG A CA 1
ATOM 790 C C . ARG A 1 103 ? -20.087 14.360 6.097 1.00 90.19 103 ARG A C 1
ATOM 792 O O . ARG A 1 103 ? -19.934 14.113 7.290 1.00 90.19 103 ARG A O 1
ATOM 799 N N . THR A 1 104 ? -21.245 14.801 5.609 1.00 90.44 104 THR A N 1
ATOM 800 C CA . THR A 1 104 ? -22.444 15.020 6.431 1.00 90.44 104 THR A CA 1
ATOM 801 C C . THR A 1 104 ? -22.889 13.731 7.116 1.00 90.44 104 THR A C 1
ATOM 803 O O . THR A 1 104 ? -23.177 13.741 8.311 1.00 90.44 104 THR A O 1
ATOM 806 N N . ALA A 1 105 ? -22.890 12.601 6.399 1.00 88.50 105 ALA A N 1
ATOM 807 C CA . ALA A 1 105 ? -23.223 11.308 6.986 1.00 88.50 105 ALA A CA 1
ATOM 808 C C . ALA A 1 105 ? -22.265 10.942 8.134 1.00 88.50 105 ALA A C 1
ATOM 810 O O . ALA A 1 105 ? -22.725 10.515 9.194 1.00 88.50 105 ALA A O 1
ATOM 811 N N . TYR A 1 106 ? -20.961 11.164 7.962 1.00 88.56 106 TYR A N 1
ATOM 812 C CA . TYR A 1 106 ? -19.971 10.917 9.010 1.00 88.56 106 TYR A CA 1
ATOM 813 C C . TYR A 1 106 ? -20.175 11.821 10.237 1.00 88.56 106 TYR A C 1
ATOM 815 O O . TYR A 1 106 ? -20.262 11.315 11.353 1.00 88.56 106 TYR A O 1
ATOM 823 N N . LEU A 1 107 ? -20.351 13.132 10.036 1.00 89.12 107 LEU A N 1
ATOM 824 C CA . LEU A 1 107 ? -20.594 14.095 11.122 1.00 89.12 107 LEU A CA 1
ATOM 825 C C . LEU A 1 107 ? -21.915 13.838 11.866 1.00 89.12 107 LEU A C 1
ATOM 827 O O . LEU A 1 107 ? -22.012 14.098 13.060 1.00 89.12 107 LEU A O 1
ATOM 831 N 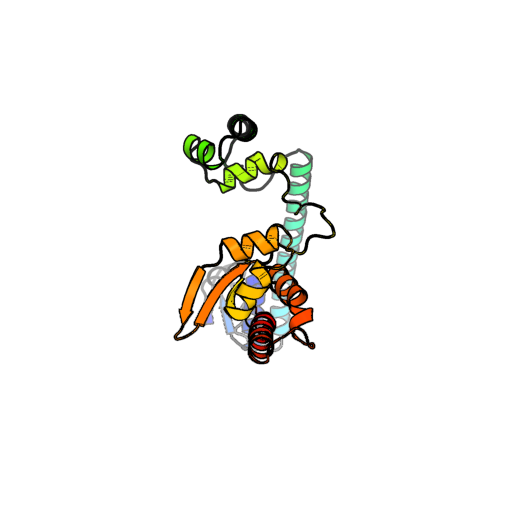N . SER A 1 108 ? -22.915 13.269 11.188 1.00 89.00 108 SER A N 1
ATOM 832 C CA . SER A 1 108 ? -24.177 12.832 11.805 1.00 89.00 108 SER A CA 1
ATOM 833 C C . SER A 1 108 ? -24.067 11.528 12.617 1.00 89.00 108 SER A C 1
ATOM 835 O O . SER A 1 108 ? -25.076 11.015 13.095 1.00 89.00 108 SER A O 1
ATOM 837 N N . GLY A 1 109 ? -22.865 10.953 12.746 1.00 86.38 109 GLY A N 1
ATOM 838 C CA . GLY A 1 109 ? -22.615 9.725 13.506 1.00 86.38 109 GLY A CA 1
ATOM 839 C C . GLY A 1 109 ? -22.979 8.430 12.771 1.00 86.38 109 GLY A C 1
ATOM 840 O O . GLY A 1 109 ? -22.970 7.353 13.372 1.00 86.38 109 GLY A O 1
ATOM 841 N N . ARG A 1 110 ? -23.295 8.481 11.467 1.00 88.06 110 ARG A N 1
ATOM 842 C CA . ARG A 1 110 ? -23.567 7.266 10.680 1.00 88.06 110 ARG A CA 1
ATOM 843 C C . ARG A 1 110 ? -22.264 6.503 10.424 1.00 88.06 110 ARG A C 1
ATOM 845 O O . ARG A 1 110 ? -21.235 7.074 10.075 1.00 88.06 110 ARG A O 1
ATOM 852 N N . SER A 1 111 ? -22.320 5.173 10.536 1.00 89.69 111 SER A N 1
ATOM 853 C CA . SER A 1 111 ? -21.151 4.317 10.280 1.00 89.69 111 SER A CA 1
ATOM 854 C C . SER A 1 111 ? -20.658 4.426 8.831 1.00 89.69 111 SER A C 1
ATOM 856 O O . SER A 1 111 ? -21.467 4.485 7.910 1.00 89.69 111 SER A O 1
ATOM 858 N N . ILE A 1 112 ? -19.340 4.324 8.617 1.00 89.19 112 ILE A N 1
ATOM 859 C CA . ILE A 1 112 ? -18.656 4.340 7.299 1.00 89.19 112 ILE A CA 1
ATOM 860 C C . ILE A 1 112 ? -19.254 3.325 6.303 1.00 89.19 112 ILE A C 1
ATOM 862 O O . ILE A 1 112 ? -19.237 3.530 5.089 1.00 89.19 112 ILE A O 1
ATOM 866 N N . THR A 1 113 ? -19.812 2.220 6.802 1.00 91.94 113 THR A N 1
ATOM 867 C CA . THR A 1 113 ? -20.440 1.173 5.983 1.00 91.94 113 THR A CA 1
ATOM 868 C C . THR A 1 113 ? -21.724 1.649 5.298 1.00 91.94 113 THR A C 1
ATOM 870 O O . THR A 1 113 ? -22.039 1.165 4.212 1.00 91.94 113 THR A O 1
ATOM 873 N N . ALA A 1 114 ? -22.460 2.586 5.903 1.00 91.06 114 ALA A N 1
ATOM 874 C CA . ALA A 1 114 ? -23.712 3.099 5.355 1.00 91.06 114 ALA A CA 1
ATOM 875 C C . ALA A 1 114 ? -23.513 3.902 4.048 1.00 91.06 114 ALA A C 1
ATOM 877 O O . ALA A 1 114 ? -24.047 3.460 3.029 1.00 91.06 114 ALA A O 1
ATOM 878 N N . PRO A 1 115 ? -22.695 4.977 3.998 1.00 89.75 115 PRO A N 1
ATOM 879 C CA . PRO A 1 115 ? -22.440 5.709 2.756 1.00 89.75 115 PRO A CA 1
ATOM 880 C C . PRO A 1 115 ? -21.680 4.866 1.720 1.00 89.75 115 PRO A C 1
ATOM 882 O O . PRO A 1 115 ? -21.864 5.049 0.520 1.00 89.75 115 PRO A O 1
ATOM 885 N N . ALA A 1 116 ? -20.870 3.889 2.151 1.00 91.69 116 ALA A N 1
ATOM 886 C CA . ALA A 1 116 ? -20.210 2.954 1.236 1.00 91.69 116 ALA A CA 1
ATOM 887 C C . ALA A 1 116 ? -21.224 2.128 0.421 1.00 91.69 116 ALA A C 1
ATOM 889 O O . ALA A 1 116 ? -21.089 1.999 -0.795 1.00 91.69 116 ALA A O 1
ATOM 890 N N . ARG A 1 117 ? -22.263 1.598 1.081 1.00 90.50 117 ARG A N 1
ATOM 891 C CA . ARG A 1 117 ? -23.342 0.850 0.416 1.00 90.50 117 ARG A CA 1
ATOM 892 C C . ARG A 1 117 ? -24.234 1.758 -0.425 1.00 90.50 117 ARG A C 1
ATOM 894 O O . ARG A 1 117 ? -24.540 1.406 -1.556 1.00 90.50 117 ARG A O 1
ATOM 901 N N . GLU A 1 118 ? -24.604 2.917 0.112 1.00 88.81 118 GLU A N 1
ATOM 902 C CA . GLU A 1 118 ? -25.481 3.895 -0.545 1.00 88.81 118 GLU A CA 1
ATOM 903 C C . GLU A 1 118 ? -24.891 4.417 -1.863 1.00 88.81 118 GLU A C 1
ATOM 905 O O . GLU A 1 118 ? -25.599 4.575 -2.855 1.00 88.81 118 GLU A O 1
ATOM 910 N N . HIS A 1 119 ? -23.575 4.632 -1.903 1.00 88.25 119 HIS A N 1
ATOM 911 C CA . HIS A 1 119 ? -22.894 5.152 -3.088 1.00 88.25 119 HIS A CA 1
ATOM 912 C C . HIS A 1 119 ? -22.181 4.084 -3.927 1.00 88.25 119 HIS A C 1
ATOM 914 O O . HIS A 1 119 ? -21.564 4.437 -4.933 1.00 88.25 119 HIS A O 1
ATOM 920 N N . GLY A 1 120 ? -22.259 2.802 -3.547 1.00 89.62 120 GLY A N 1
ATOM 921 C CA . GLY A 1 120 ? -21.628 1.697 -4.278 1.00 89.62 120 GLY A CA 1
ATOM 922 C C . GLY A 1 120 ? -20.098 1.776 -4.317 1.00 89.62 120 GLY A C 1
ATOM 923 O O . GLY A 1 120 ? -19.479 1.388 -5.305 1.00 89.62 120 GLY A O 1
ATOM 924 N N . VAL A 1 121 ? -19.476 2.311 -3.263 1.00 90.69 121 VAL A N 1
ATOM 925 C CA . VAL A 1 121 ? -18.022 2.520 -3.169 1.00 90.69 121 VAL A CA 1
ATOM 926 C C . VAL A 1 121 ? -17.417 1.697 -2.036 1.00 90.69 121 VAL A C 1
ATOM 928 O O . VAL A 1 121 ? -18.092 1.281 -1.096 1.00 90.69 121 VAL A O 1
ATOM 931 N N . SER A 1 122 ? -16.110 1.442 -2.104 1.00 91.44 122 SER A N 1
ATOM 932 C CA . SER A 1 122 ? -15.423 0.713 -1.036 1.00 91.44 122 SER A CA 1
ATOM 933 C C . SER A 1 122 ? -15.352 1.547 0.251 1.00 91.44 122 SER A C 1
ATOM 935 O O . SER A 1 122 ? -15.290 2.776 0.220 1.00 91.44 122 SER A O 1
ATOM 937 N N . ARG A 1 123 ? -15.275 0.879 1.410 1.00 90.75 123 ARG A N 1
ATOM 938 C CA . ARG A 1 123 ? -15.062 1.557 2.707 1.00 90.75 123 ARG A CA 1
ATOM 939 C C . ARG A 1 123 ? -13.745 2.342 2.734 1.00 90.75 123 ARG A C 1
ATOM 941 O O . ARG A 1 123 ? -13.659 3.357 3.413 1.00 90.75 123 ARG A O 1
ATOM 948 N N . GLY A 1 124 ? -12.734 1.873 1.997 1.00 90.38 124 GLY A N 1
ATOM 949 C CA . GLY A 1 124 ? -11.461 2.576 1.825 1.00 90.38 124 GLY A CA 1
ATOM 950 C C . GLY A 1 124 ? -11.637 3.908 1.100 1.00 90.38 124 GLY A C 1
ATOM 951 O O . GLY A 1 124 ? -11.132 4.912 1.576 1.00 90.38 124 GLY A O 1
ATOM 952 N N . ALA A 1 125 ? -12.435 3.943 0.027 1.00 90.44 125 ALA A N 1
ATOM 953 C CA . ALA A 1 125 ? -12.744 5.186 -0.680 1.00 90.44 125 ALA A CA 1
ATOM 954 C C . ALA A 1 125 ? -13.495 6.184 0.213 1.00 90.44 125 ALA A C 1
ATOM 956 O O . ALA A 1 125 ? -13.180 7.370 0.194 1.00 90.44 125 ALA A O 1
ATOM 957 N N . VAL A 1 126 ? -14.440 5.698 1.029 1.00 90.56 126 VAL A N 1
ATOM 958 C CA . VAL A 1 126 ? -15.131 6.532 2.024 1.00 90.56 126 VAL A CA 1
ATOM 959 C C . VAL A 1 126 ? -14.136 7.107 3.027 1.00 90.56 126 VAL A C 1
ATOM 961 O O . VAL A 1 126 ? -14.120 8.317 3.199 1.00 90.56 126 VAL A O 1
ATOM 964 N N . ARG A 1 127 ? -13.261 6.279 3.622 1.00 90.19 127 ARG A N 1
ATOM 965 C CA . ARG A 1 127 ? -12.210 6.739 4.550 1.00 90.19 127 ARG A CA 1
ATOM 966 C C . ARG A 1 127 ? -11.296 7.789 3.931 1.00 90.19 127 ARG A C 1
ATOM 968 O O . ARG A 1 127 ? -11.014 8.780 4.582 1.00 90.19 127 ARG A O 1
ATOM 975 N N . THR A 1 128 ? -10.880 7.615 2.676 1.00 89.81 128 THR A N 1
ATOM 976 C CA . THR A 1 128 ? -10.072 8.617 1.967 1.00 89.81 128 THR A CA 1
ATOM 977 C C . THR A 1 128 ? -10.810 9.951 1.804 1.00 89.81 128 THR A C 1
ATOM 979 O O . THR A 1 128 ? -10.183 10.997 1.897 1.00 89.81 128 THR A O 1
ATOM 982 N N . ALA A 1 129 ? -12.129 9.939 1.583 1.00 89.44 129 ALA A N 1
ATOM 983 C CA . ALA A 1 129 ? -12.923 11.160 1.398 1.00 89.44 129 ALA A CA 1
ATOM 984 C C . ALA A 1 129 ? -13.210 11.940 2.696 1.00 89.44 129 ALA A C 1
ATOM 986 O O . ALA A 1 129 ? -13.502 13.136 2.634 1.00 89.44 129 ALA A O 1
ATOM 987 N N . ILE A 1 130 ? -13.139 11.269 3.850 1.00 90.88 130 ILE A N 1
ATOM 988 C CA . ILE A 1 130 ? -13.322 11.871 5.182 1.00 90.88 130 ILE A CA 1
ATOM 989 C C . ILE A 1 130 ? -12.023 11.920 5.988 1.00 90.88 130 ILE A C 1
ATOM 991 O O . ILE A 1 130 ? -12.079 12.143 7.190 1.00 90.88 130 ILE A O 1
ATOM 995 N N . ALA A 1 131 ? -10.870 11.659 5.367 1.00 89.19 131 ALA A N 1
ATOM 996 C CA . ALA A 1 131 ? -9.599 11.495 6.071 1.00 89.19 131 ALA A CA 1
ATOM 997 C C . ALA A 1 131 ? -9.217 12.725 6.909 1.00 89.19 131 ALA A C 1
ATOM 999 O O . ALA A 1 131 ? -8.610 12.571 7.958 1.00 89.19 131 ALA A O 1
ATOM 1000 N N . ASP A 1 132 ? -9.624 13.916 6.471 1.00 87.25 132 ASP A N 1
ATOM 1001 C CA . ASP A 1 132 ? -9.449 15.193 7.167 1.00 87.25 132 ASP A CA 1
ATOM 1002 C C . ASP A 1 132 ? -10.395 15.393 8.363 1.00 87.25 132 ASP A C 1
ATOM 1004 O O . ASP A 1 132 ? -10.112 16.195 9.245 1.00 87.25 132 ASP A O 1
ATOM 1008 N N . LEU A 1 133 ? -11.527 14.685 8.388 1.00 85.50 133 LEU A N 1
ATOM 1009 C CA . LEU A 1 133 ? -12.520 14.727 9.469 1.00 85.50 133 LEU A CA 1
ATOM 1010 C C . LEU A 1 133 ? -12.368 13.571 10.453 1.00 85.50 133 LEU A C 1
ATOM 1012 O O . LEU A 1 133 ? -12.957 13.585 11.537 1.00 85.50 133 LEU A O 1
ATOM 1016 N N . MET A 1 134 ? -11.654 12.521 10.057 1.00 79.94 134 MET A N 1
ATOM 1017 C CA . MET A 1 134 ? -11.281 11.487 10.998 1.00 79.94 134 MET A CA 1
ATOM 1018 C C . MET A 1 134 ? -10.333 12.138 12.000 1.00 79.94 134 MET A C 1
ATOM 1020 O O . MET A 1 134 ? -9.392 12.800 11.566 1.00 79.94 134 MET A O 1
ATOM 1024 N N . PRO A 1 135 ? -10.549 11.968 13.317 1.00 71.44 135 PRO A N 1
ATOM 1025 C CA . PRO A 1 135 ? -9.461 12.233 14.235 1.00 71.44 135 PRO A CA 1
ATOM 1026 C C . PRO A 1 135 ? -8.296 11.408 13.702 1.00 71.44 135 PRO A C 1
ATOM 1028 O O . PRO A 1 135 ? -8.462 10.199 13.467 1.00 71.44 135 PRO A O 1
ATOM 1031 N N . GLU A 1 136 ? -7.157 12.057 13.434 1.00 52.19 136 GLU A N 1
ATOM 1032 C CA . GLU A 1 136 ? -5.913 11.315 13.372 1.00 52.19 136 GLU A CA 1
ATOM 1033 C C . GLU A 1 136 ? -5.994 10.385 14.579 1.00 52.19 136 GLU A C 1
ATOM 1035 O O . GLU A 1 136 ? -6.208 10.826 15.709 1.00 52.19 136 GLU A O 1
ATOM 1040 N N . HIS A 1 137 ? -5.890 9.079 14.362 1.00 47.09 137 HIS A N 1
ATOM 1041 C CA . HIS A 1 137 ? -5.298 8.288 15.421 1.00 47.09 137 HIS A CA 1
ATOM 1042 C C . HIS A 1 137 ? -3.832 8.739 15.472 1.00 47.09 137 HIS A C 1
ATOM 1044 O O . HIS A 1 137 ? -2.937 7.984 15.112 1.00 47.09 137 HIS A O 1
ATOM 1050 N N . THR A 1 138 ? -3.590 9.985 15.891 1.00 36.03 138 THR A N 1
ATOM 1051 C CA . THR A 1 138 ? -2.621 10.243 16.929 1.00 36.03 138 THR A CA 1
ATOM 1052 C C . THR A 1 138 ? -3.082 9.280 18.014 1.00 36.03 138 THR A C 1
ATOM 1054 O O . THR A 1 138 ? -4.184 9.460 18.551 1.00 36.03 138 THR A O 1
ATOM 1057 N N . PRO A 1 139 ? -2.388 8.146 18.244 1.00 35.66 139 PRO A N 1
ATOM 1058 C CA . PRO A 1 139 ? -2.536 7.505 19.541 1.00 35.66 139 PRO A CA 1
ATOM 1059 C C . PRO A 1 139 ? -2.423 8.659 20.526 1.00 35.66 139 PRO A C 1
ATOM 1061 O O . PRO A 1 139 ? -1.482 9.435 20.386 1.00 35.66 139 PRO A O 1
ATOM 1064 N N . ALA A 1 140 ? -3.465 8.867 21.334 1.00 37.44 140 ALA A N 1
ATOM 1065 C CA . ALA A 1 140 ? -3.557 10.007 22.229 1.00 37.44 140 ALA A CA 1
ATOM 1066 C C . ALA A 1 140 ? -2.164 10.336 22.770 1.00 37.44 140 ALA A C 1
ATOM 1068 O O . ALA A 1 140 ? -1.459 9.410 23.183 1.00 37.44 140 ALA A O 1
ATOM 1069 N N . ASP A 1 141 ? -1.780 11.611 22.722 1.00 34.81 141 ASP A N 1
ATOM 1070 C CA . ASP A 1 141 ? -0.629 12.164 23.436 1.00 34.81 141 ASP A CA 1
ATOM 1071 C C . ASP A 1 141 ? -0.845 12.029 24.963 1.00 34.81 141 ASP A C 1
ATOM 1073 O O . ASP A 1 141 ? -0.784 12.992 25.717 1.00 34.81 141 ASP A O 1
ATOM 1077 N N . ASP A 1 142 ? -1.136 10.817 25.431 1.00 38.34 142 ASP A N 1
ATOM 1078 C CA . ASP A 1 142 ? -0.718 10.320 26.722 1.00 38.34 142 ASP A CA 1
ATOM 1079 C C . ASP A 1 142 ? 0.710 9.809 26.498 1.00 38.34 142 ASP A C 1
ATOM 1081 O O . ASP A 1 142 ? 0.939 8.616 26.280 1.00 38.34 142 ASP A O 1
ATOM 1085 N N . GLU A 1 143 ? 1.684 10.721 26.562 1.00 43.97 143 GLU A N 1
ATOM 1086 C CA . GLU A 1 143 ? 3.131 10.432 26.582 1.00 43.97 143 GLU A CA 1
ATOM 1087 C C . GLU A 1 143 ? 3.574 9.503 27.745 1.00 43.97 143 GLU A C 1
ATOM 1089 O O . GLU A 1 143 ? 4.764 9.312 27.965 1.00 43.97 143 GLU A O 1
ATOM 1094 N N . ASP A 1 144 ? 2.648 8.839 28.445 1.00 44.47 144 ASP A N 1
ATOM 1095 C CA . ASP A 1 144 ? 2.920 7.817 29.462 1.00 44.47 144 ASP A CA 1
ATOM 1096 C C . ASP A 1 144 ? 2.060 6.537 29.331 1.00 44.47 144 ASP A C 1
ATOM 1098 O O . ASP A 1 144 ? 2.091 5.673 30.213 1.00 44.47 144 ASP A O 1
ATOM 1102 N N . ALA A 1 145 ? 1.318 6.339 28.232 1.00 39.59 145 ALA A N 1
ATOM 1103 C CA . ALA A 1 145 ? 0.593 5.088 27.988 1.00 39.59 145 ALA A CA 1
ATOM 1104 C C . ALA A 1 145 ? 1.398 4.149 27.060 1.00 39.59 145 ALA A C 1
ATOM 1106 O O . ALA A 1 145 ? 1.496 4.397 25.856 1.00 39.59 145 ALA A O 1
ATOM 1107 N N . PRO A 1 146 ? 1.960 3.024 27.555 1.00 42.50 146 PRO A N 1
ATOM 1108 C CA . PRO A 1 146 ? 2.618 2.051 26.690 1.00 42.50 146 PRO A CA 1
ATOM 1109 C C . PRO A 1 146 ? 1.599 1.498 25.691 1.00 42.50 146 PRO A C 1
ATOM 1111 O O . PRO A 1 146 ? 0.495 1.135 26.099 1.00 42.50 146 PRO A O 1
ATOM 1114 N N . ALA A 1 147 ? 1.996 1.409 24.414 1.00 46.94 147 ALA A N 1
ATOM 1115 C CA . ALA A 1 147 ? 1.231 0.851 23.292 1.00 46.94 147 ALA A CA 1
ATOM 1116 C C . ALA A 1 147 ? 0.249 -0.256 23.723 1.00 46.94 147 ALA A C 1
ATOM 1118 O O . ALA A 1 147 ? 0.660 -1.103 24.522 1.00 46.94 147 ALA A O 1
ATOM 1119 N N . PRO A 1 148 ? -0.997 -0.310 23.200 1.00 51.72 148 PRO A N 1
ATOM 1120 C CA . PRO A 1 148 ? -1.987 -1.305 23.602 1.00 51.72 148 PRO A CA 1
ATOM 1121 C C . PRO A 1 148 ? -1.424 -2.709 23.379 1.00 51.72 148 PRO A C 1
ATOM 1123 O O . PRO A 1 148 ? -1.410 -3.244 22.271 1.00 51.72 148 PRO A O 1
ATOM 1126 N N . GLN A 1 149 ? -0.897 -3.284 24.459 1.00 57.72 149 GLN A N 1
ATOM 1127 C CA . GLN A 1 149 ? -0.317 -4.611 24.452 1.00 57.72 149 GLN A CA 1
ATOM 1128 C C . GLN A 1 149 ? -1.473 -5.557 24.181 1.00 57.72 149 GLN A C 1
ATOM 1130 O O . GLN A 1 149 ? -2.437 -5.587 24.951 1.00 57.72 149 GLN A O 1
ATOM 1135 N N . LEU A 1 150 ? -1.386 -6.295 23.073 1.00 71.50 150 LEU A N 1
ATOM 1136 C CA . LEU A 1 150 ? -2.363 -7.325 22.751 1.00 71.50 150 LEU A CA 1
ATOM 1137 C C . LEU A 1 150 ? -2.568 -8.198 23.999 1.00 71.50 150 LEU A C 1
ATOM 1139 O O . LEU A 1 150 ? -1.577 -8.622 24.604 1.00 71.50 150 LEU A O 1
ATOM 1143 N N . PRO A 1 151 ? -3.822 -8.412 24.432 1.00 81.19 151 PRO A N 1
ATOM 1144 C CA . PRO A 1 151 ? -4.088 -9.149 25.651 1.00 81.19 151 PRO A CA 1
ATOM 1145 C C . PRO A 1 151 ? -3.553 -10.569 25.498 1.00 81.19 151 PRO A C 1
ATOM 1147 O O . PRO A 1 151 ? -3.863 -11.269 24.533 1.00 81.19 151 PRO A O 1
ATOM 1150 N N . VAL A 1 152 ? -2.733 -10.986 26.456 1.00 87.12 152 VAL A N 1
ATOM 1151 C CA . VAL A 1 152 ? -2.189 -12.334 26.512 1.00 87.12 152 VAL A CA 1
ATOM 1152 C C . VAL A 1 152 ? -3.005 -13.130 27.511 1.00 87.12 152 VAL A C 1
ATOM 1154 O O . VAL A 1 152 ? -3.363 -12.643 28.578 1.00 87.12 152 VAL A O 1
ATOM 1157 N N . THR A 1 153 ? -3.321 -14.369 27.157 1.00 90.75 153 THR A N 1
ATOM 1158 C CA . THR A 1 153 ? -4.014 -15.279 28.062 1.00 90.75 153 TH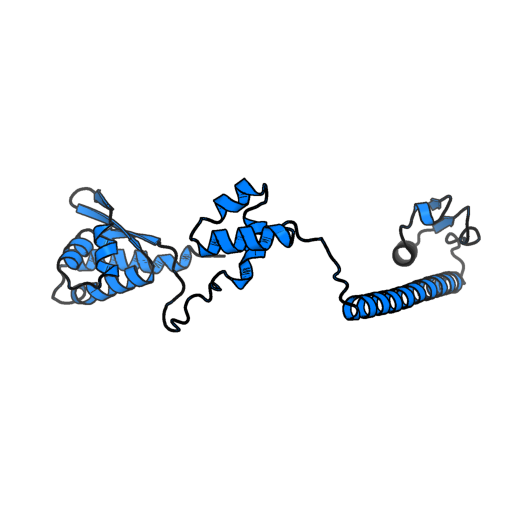R A CA 1
ATOM 1159 C C . THR A 1 153 ? -2.997 -16.073 28.872 1.00 90.75 153 THR A C 1
ATOM 1161 O O . THR A 1 153 ? -2.246 -16.870 28.311 1.00 90.75 153 THR A O 1
ATOM 1164 N N . LEU A 1 154 ? -2.993 -15.887 30.192 1.00 91.00 154 LEU A N 1
ATOM 1165 C CA . LEU A 1 154 ? -2.178 -16.658 31.126 1.00 91.00 154 LEU A CA 1
ATOM 1166 C C . LEU A 1 154 ? -3.048 -17.439 32.108 1.00 91.00 154 LEU A C 1
ATOM 1168 O O . LEU A 1 154 ? -4.009 -16.923 32.677 1.00 91.00 154 LEU A O 1
ATOM 1172 N N . ASP A 1 155 ? -2.652 -18.683 32.369 1.00 91.88 155 ASP A N 1
ATOM 1173 C CA . ASP A 1 155 ? -3.228 -19.466 33.456 1.00 91.88 155 ASP A CA 1
ATOM 1174 C C . ASP A 1 155 ? -2.579 -19.020 34.782 1.00 91.88 155 ASP A C 1
ATOM 1176 O O . ASP A 1 155 ? -1.379 -19.191 35.008 1.00 91.88 155 ASP A O 1
ATOM 1180 N N . MET A 1 156 ? -3.371 -18.444 35.679 1.00 92.88 156 MET A N 1
ATOM 1181 C CA . MET A 1 156 ? -2.984 -18.046 37.030 1.00 92.88 156 MET A CA 1
ATOM 1182 C C . MET A 1 156 ? -3.320 -19.172 38.022 1.00 92.88 156 MET A C 1
ATOM 1184 O O . MET A 1 156 ? -4.443 -19.679 38.020 1.00 92.88 156 MET A O 1
ATOM 1188 N N . PRO A 1 157 ? -2.392 -19.603 38.892 1.00 92.69 157 PRO A N 1
ATOM 1189 C CA . PRO A 1 157 ? -2.701 -20.584 39.932 1.00 92.69 157 PRO A CA 1
ATOM 1190 C C . PRO A 1 157 ? -3.776 -20.081 40.907 1.00 92.69 157 PRO A C 1
ATOM 1192 O O . PRO A 1 157 ? -3.701 -18.947 41.374 1.00 92.69 157 PRO A O 1
ATOM 1195 N N . GLY A 1 158 ? -4.729 -20.937 41.290 1.00 90.38 158 GLY A N 1
ATOM 1196 C CA . GLY A 1 158 ? -5.860 -20.546 42.142 1.00 90.38 158 GLY A CA 1
ATOM 1197 C C . GLY A 1 158 ? -5.459 -19.950 43.493 1.00 90.38 158 GLY A C 1
ATOM 1198 O O . GLY A 1 158 ? -6.082 -19.011 43.952 1.00 90.38 158 GLY A O 1
ATOM 1199 N N . LYS A 1 159 ? -4.336 -20.384 44.082 1.00 90.75 159 LYS A N 1
ATOM 1200 C CA . LYS A 1 159 ? -3.804 -19.781 45.321 1.00 90.75 159 LYS A CA 1
ATOM 1201 C C . LYS A 1 159 ? -3.365 -18.321 45.168 1.00 90.75 159 LYS A C 1
ATOM 1203 O O . LYS A 1 159 ? -3.325 -17.606 46.164 1.00 90.75 159 LYS A O 1
ATOM 1208 N N . ILE A 1 160 ? -2.998 -17.909 43.955 1.00 92.06 160 ILE A N 1
ATOM 1209 C CA . ILE A 1 160 ? -2.667 -16.519 43.624 1.00 92.06 160 ILE A CA 1
ATOM 1210 C C . ILE A 1 160 ? -3.942 -15.733 43.343 1.00 92.06 160 ILE A C 1
ATOM 1212 O O . ILE A 1 160 ? -4.086 -14.636 43.868 1.00 92.06 160 ILE A O 1
ATOM 1216 N N . ALA A 1 161 ? -4.887 -16.325 42.611 1.00 91.62 161 ALA A N 1
ATOM 1217 C CA . ALA A 1 161 ? -6.203 -15.730 42.401 1.00 91.62 161 ALA A CA 1
ATOM 1218 C C . ALA A 1 161 ? -6.924 -15.463 43.737 1.00 91.62 161 ALA A C 1
ATOM 1220 O O . ALA A 1 161 ? -7.335 -14.336 43.979 1.00 91.62 161 ALA A O 1
ATOM 1221 N N . ASP A 1 162 ? -6.965 -16.445 44.646 1.00 91.12 162 ASP A N 1
ATOM 1222 C CA . ASP A 1 162 ? -7.562 -16.317 45.984 1.00 91.12 162 ASP A CA 1
ATOM 1223 C C . ASP A 1 162 ? -6.956 -15.140 46.772 1.00 91.12 162 ASP A C 1
ATOM 1225 O O . ASP A 1 162 ? -7.676 -14.366 47.397 1.00 91.12 162 ASP A O 1
ATOM 1229 N N . PHE A 1 163 ? -5.626 -14.997 46.734 1.00 90.44 163 PHE A N 1
ATOM 1230 C CA . PHE A 1 163 ? -4.923 -13.906 47.411 1.00 90.44 163 PHE A CA 1
ATOM 1231 C C . PHE A 1 163 ? -5.273 -12.545 46.794 1.00 90.44 163 PHE A C 1
ATOM 1233 O O . PHE A 1 163 ? -5.595 -11.604 47.517 1.00 90.44 163 PHE A O 1
ATOM 1240 N N . LEU A 1 164 ? -5.254 -12.451 45.463 1.00 91.44 164 LEU A N 1
ATOM 1241 C CA . LEU A 1 164 ? -5.537 -11.215 44.737 1.00 91.44 164 LEU A CA 1
ATOM 1242 C C . LEU A 1 164 ? -6.998 -10.768 44.873 1.00 91.44 164 LEU A C 1
ATOM 1244 O O . LEU A 1 164 ? -7.241 -9.571 44.971 1.00 91.44 164 LEU A O 1
ATOM 1248 N N . CYS A 1 165 ? -7.955 -11.694 44.972 1.00 87.25 165 CYS A N 1
ATOM 1249 C CA . CYS A 1 165 ? -9.359 -11.362 45.239 1.00 87.25 165 CYS A CA 1
ATOM 1250 C C . CYS A 1 165 ? -9.569 -10.665 46.595 1.00 87.25 165 CYS A C 1
ATOM 1252 O O . CYS A 1 165 ? -10.553 -9.951 46.766 1.00 87.25 165 CYS A O 1
ATOM 1254 N N . SER A 1 166 ? -8.658 -10.866 47.554 1.00 84.62 166 SER A N 1
ATOM 1255 C CA . SER A 1 166 ? -8.679 -10.195 48.862 1.00 84.62 166 SER A CA 1
ATOM 1256 C C . SER A 1 166 ? -7.804 -8.937 48.936 1.00 84.62 166 SER A C 1
ATOM 1258 O O . SER A 1 166 ? -7.784 -8.274 49.970 1.00 84.62 166 SER A O 1
ATOM 1260 N N . ALA A 1 167 ? -7.071 -8.611 47.867 1.00 85.94 167 ALA A N 1
ATOM 1261 C CA . ALA A 1 167 ? -6.154 -7.479 47.823 1.00 85.94 167 ALA A CA 1
ATOM 1262 C C . ALA A 1 167 ? -6.827 -6.209 47.271 1.00 85.94 167 ALA A C 1
ATOM 1264 O O . ALA A 1 167 ? -7.777 -6.260 46.488 1.00 85.94 167 ALA A O 1
ATOM 1265 N N . GLU A 1 168 ? -6.291 -5.045 47.637 1.00 86.19 168 GLU A N 1
ATOM 1266 C CA . GLU A 1 168 ? -6.666 -3.774 47.015 1.00 86.19 168 GLU A CA 1
ATOM 1267 C C . GLU A 1 168 ? -6.034 -3.666 45.621 1.00 86.19 168 GLU A C 1
ATOM 1269 O O . GLU A 1 168 ? -4.812 -3.550 45.476 1.00 86.19 168 GLU A O 1
ATOM 1274 N N . LEU A 1 169 ? -6.891 -3.746 44.600 1.00 89.12 169 LEU A N 1
ATOM 1275 C CA . LEU A 1 169 ? -6.529 -3.727 43.185 1.00 89.12 169 LEU A CA 1
ATOM 1276 C C . LEU A 1 169 ? -7.069 -2.486 42.471 1.00 89.12 169 LEU A C 1
ATOM 1278 O O . LEU A 1 169 ? -8.166 -1.997 42.778 1.00 89.12 169 LEU A O 1
ATOM 1282 N N . GLU A 1 170 ? -6.320 -2.045 41.468 1.00 86.44 170 GLU A N 1
ATOM 1283 C CA . GLU A 1 170 ? -6.748 -1.027 40.512 1.00 86.44 170 GLU A CA 1
ATOM 1284 C C . GLU A 1 170 ? -7.939 -1.528 39.665 1.00 86.44 170 GLU A C 1
ATOM 1286 O O . GLU A 1 170 ? -8.142 -2.741 39.521 1.00 86.44 170 GLU A O 1
ATOM 1291 N N . PRO A 1 171 ? -8.755 -0.635 39.070 1.00 84.56 171 PRO A N 1
ATOM 1292 C CA . PRO A 1 171 ? -9.942 -1.037 38.307 1.00 84.56 171 PRO A CA 1
ATOM 1293 C C . PRO A 1 171 ? -9.644 -1.996 37.142 1.00 84.56 171 PRO A C 1
ATOM 1295 O O . PRO A 1 171 ? -10.426 -2.905 36.867 1.00 84.56 171 PRO A O 1
ATOM 1298 N N . ASN A 1 172 ? -8.501 -1.825 36.476 1.00 84.00 172 ASN A N 1
ATOM 1299 C CA . ASN A 1 172 ? -8.054 -2.673 35.369 1.00 84.00 172 ASN A CA 1
ATOM 1300 C C . ASN A 1 172 ? -7.596 -4.071 35.836 1.00 84.00 172 ASN A C 1
ATOM 1302 O O . ASN A 1 172 ? -7.935 -5.067 35.199 1.00 84.00 172 ASN A O 1
ATOM 1306 N N . GLU A 1 173 ? -6.873 -4.156 36.955 1.00 87.69 173 GLU A N 1
ATOM 1307 C CA . GLU A 1 173 ? -6.458 -5.400 37.610 1.00 87.69 173 GLU A CA 1
ATOM 1308 C C . GLU A 1 173 ? -7.681 -6.205 38.066 1.00 87.69 173 GLU A C 1
ATOM 1310 O O . GLU A 1 173 ? -7.773 -7.402 37.789 1.00 87.69 173 GLU A O 1
ATOM 1315 N N . ARG A 1 174 ? -8.647 -5.536 38.714 1.00 89.00 174 ARG A N 1
ATOM 1316 C CA . ARG A 1 174 ? -9.89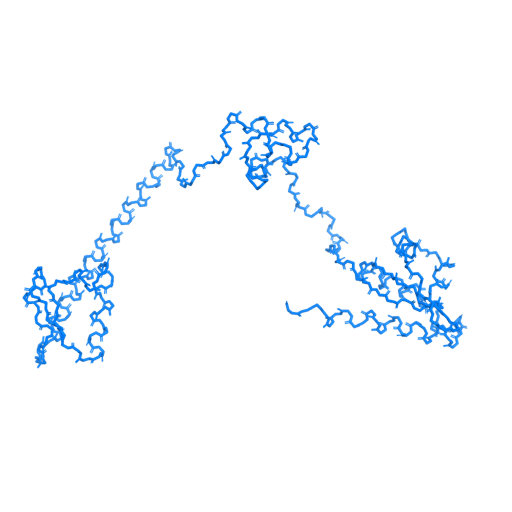5 -6.154 39.181 1.00 89.00 174 ARG A CA 1
ATOM 1317 C C . ARG A 1 174 ? -10.735 -6.662 38.010 1.00 89.00 174 ARG A C 1
ATOM 1319 O O . ARG A 1 174 ? -11.097 -7.833 37.989 1.00 89.00 174 ARG A O 1
ATOM 1326 N N . SER A 1 175 ? -10.923 -5.830 36.985 1.00 87.62 175 SER A N 1
ATOM 1327 C CA . SER A 1 175 ? -11.625 -6.225 35.760 1.00 87.62 175 SER A CA 1
ATOM 1328 C C . SER A 1 175 ? -10.986 -7.456 35.102 1.00 87.62 175 SER A C 1
ATOM 1330 O O . SER A 1 175 ? -11.696 -8.373 34.698 1.00 87.62 175 SER A O 1
ATOM 1332 N N . ALA A 1 176 ? -9.653 -7.545 35.046 1.00 89.19 176 ALA A N 1
ATOM 1333 C CA . ALA A 1 176 ? -8.973 -8.710 34.477 1.00 89.19 176 ALA A CA 1
ATOM 1334 C C . ALA A 1 176 ? -9.257 -10.015 35.247 1.00 89.19 176 ALA A C 1
ATOM 1336 O O . ALA A 1 176 ? -9.394 -11.072 34.627 1.00 89.19 176 ALA A O 1
ATOM 1337 N N . LEU A 1 177 ? -9.353 -9.954 36.579 1.00 90.94 177 LEU A N 1
ATOM 1338 C CA . LEU A 1 177 ? -9.699 -11.114 37.406 1.00 90.94 177 LEU A CA 1
ATOM 1339 C C . LEU A 1 177 ? -11.179 -11.489 37.279 1.00 90.94 177 LEU A C 1
ATOM 1341 O O . LEU A 1 177 ? -11.481 -12.675 37.158 1.00 90.94 177 LEU A O 1
ATOM 1345 N N . ASP A 1 178 ? -12.074 -10.499 37.234 1.00 89.38 178 ASP A N 1
ATOM 1346 C CA . ASP A 1 178 ? -13.524 -10.702 37.118 1.00 89.38 178 ASP A CA 1
ATOM 1347 C C . ASP A 1 178 ? -13.912 -11.363 35.787 1.00 89.38 178 ASP A C 1
ATOM 1349 O O . ASP A 1 178 ? -14.793 -12.220 35.735 1.00 89.38 178 ASP A O 1
ATOM 1353 N N . HIS A 1 179 ? -13.211 -11.012 34.705 1.00 87.81 179 HIS A N 1
ATOM 1354 C CA . HIS A 1 179 ? -13.373 -11.645 33.392 1.00 87.81 179 HIS A CA 1
ATOM 1355 C C . HIS A 1 179 ? -12.606 -12.976 33.266 1.00 87.81 179 HIS A C 1
ATOM 1357 O O . HIS A 1 179 ? -12.647 -13.623 32.215 1.00 87.81 179 HIS A O 1
ATOM 1363 N N . GLY A 1 180 ? -11.881 -13.392 34.308 1.00 89.12 180 GLY A N 1
ATOM 1364 C CA . GLY A 1 180 ? -11.093 -14.615 34.312 1.00 89.12 180 GLY A CA 1
ATOM 1365 C C . GLY A 1 180 ? -11.959 -15.878 34.313 1.00 89.12 180 GLY A C 1
ATOM 1366 O O . GLY A 1 180 ? -12.940 -15.997 35.046 1.00 89.12 180 GLY A O 1
ATOM 1367 N N . VAL A 1 181 ? -11.569 -16.884 33.525 1.00 91.94 181 VAL A N 1
ATOM 1368 C CA . VAL A 1 181 ? -12.294 -18.164 33.454 1.00 91.94 181 VAL A CA 1
ATOM 1369 C C . VAL A 1 181 ? -11.660 -19.186 34.389 1.00 91.94 181 VAL A C 1
ATOM 1371 O O . VAL A 1 181 ? -10.504 -19.576 34.226 1.00 91.94 181 VAL A O 1
ATOM 1374 N N . THR A 1 182 ? -12.427 -19.673 35.361 1.00 91.19 182 THR A N 1
ATOM 1375 C CA . THR A 1 182 ? -11.956 -20.691 36.308 1.00 91.19 182 THR A CA 1
ATOM 1376 C C . THR A 1 182 ? -11.953 -22.080 35.661 1.00 91.19 182 THR A C 1
ATOM 1378 O O . THR A 1 182 ? -12.988 -22.581 35.228 1.00 91.19 182 THR A O 1
ATOM 1381 N N . VAL A 1 183 ? -10.799 -22.750 35.658 1.00 90.69 183 VAL A N 1
ATOM 1382 C CA . VAL A 1 183 ? -10.615 -24.125 35.170 1.00 90.69 183 VAL A CA 1
ATOM 1383 C C . VAL A 1 183 ? -10.246 -25.031 36.343 1.00 90.69 183 VAL A C 1
ATOM 1385 O O . VAL A 1 183 ? -9.215 -24.843 36.990 1.00 90.69 183 VAL A O 1
ATOM 1388 N N . ARG A 1 184 ? -11.072 -26.045 36.631 1.00 88.19 184 ARG A N 1
ATOM 1389 C CA . ARG A 1 184 ? -10.810 -27.007 37.717 1.00 88.19 184 ARG A CA 1
ATOM 1390 C C . ARG A 1 184 ? -9.695 -27.986 37.329 1.00 88.19 184 ARG A C 1
ATOM 1392 O O . ARG A 1 184 ? -9.720 -28.571 36.249 1.00 88.19 184 ARG A O 1
ATOM 1399 N N . ARG A 1 185 ? -8.721 -28.184 38.222 1.00 78.06 185 ARG A N 1
ATOM 1400 C CA . ARG A 1 185 ? -7.560 -29.073 38.048 1.00 78.06 185 ARG A CA 1
ATOM 1401 C C . ARG A 1 185 ? -7.330 -29.874 39.338 1.00 78.06 185 ARG A C 1
ATOM 1403 O O . ARG A 1 185 ? -6.634 -29.428 40.249 1.00 78.06 185 ARG A O 1
ATOM 1410 N N . GLY A 1 186 ? -7.912 -31.071 39.431 1.00 79.56 186 GLY A N 1
ATOM 1411 C CA . GLY A 1 186 ? -7.756 -31.947 40.603 1.00 79.56 186 GLY A CA 1
ATOM 1412 C C . GLY A 1 186 ? -8.233 -31.289 41.907 1.00 79.56 186 GLY A C 1
ATOM 1413 O O . GLY A 1 186 ? -9.345 -30.775 41.963 1.00 79.56 186 GLY A O 1
ATOM 1414 N N . LYS A 1 187 ? -7.388 -31.277 42.952 1.00 73.50 187 LYS A N 1
ATOM 1415 C CA . LYS A 1 187 ? -7.674 -30.617 44.248 1.00 73.50 187 LYS A CA 1
ATOM 1416 C C . LYS A 1 187 ? -7.557 -29.077 44.216 1.00 73.50 187 LYS A C 1
ATOM 1418 O O . LYS A 1 187 ? -7.627 -28.449 45.268 1.00 73.50 187 LYS A O 1
ATOM 1423 N N . GLY A 1 188 ? -7.344 -28.465 43.050 1.00 86.06 188 GLY A N 1
ATOM 1424 C CA . GLY A 1 188 ? -7.207 -27.016 42.894 1.00 86.06 188 GLY A CA 1
ATOM 1425 C C . GLY A 1 188 ? -7.851 -26.489 41.613 1.00 86.06 188 GLY A C 1
ATOM 1426 O O . GLY A 1 188 ? -8.537 -27.211 40.886 1.00 86.06 188 GLY A O 1
ATOM 1427 N N . TYR A 1 189 ? -7.626 -25.210 41.330 1.00 90.62 189 TYR A N 1
ATOM 1428 C CA . TYR A 1 189 ? -8.085 -24.562 40.107 1.00 90.62 189 TYR A CA 1
ATOM 1429 C C . TYR A 1 189 ? -7.011 -23.624 39.551 1.00 90.62 189 TYR A C 1
ATOM 1431 O O . TYR A 1 189 ? -6.079 -23.229 40.256 1.00 90.62 189 TYR A O 1
ATOM 1439 N N . THR A 1 190 ? -7.144 -23.288 38.276 1.00 92.12 190 THR A N 1
ATOM 1440 C CA . THR A 1 190 ? -6.384 -22.231 37.606 1.00 92.12 190 THR A CA 1
ATOM 1441 C C . THR A 1 190 ? -7.365 -21.211 37.051 1.00 92.12 190 THR A C 1
ATOM 1443 O O . THR A 1 190 ? -8.355 -21.601 36.434 1.00 92.12 190 THR A O 1
ATOM 1446 N N . LEU A 1 191 ? -7.104 -19.927 37.261 1.00 93.06 191 LEU A N 1
ATOM 1447 C CA . LEU A 1 191 ? -7.869 -18.832 36.682 1.00 93.06 191 LEU A CA 1
ATOM 1448 C C . LEU A 1 191 ? -7.202 -18.404 35.376 1.00 93.06 191 LEU A C 1
ATOM 1450 O O . LEU A 1 191 ? -6.063 -17.949 35.380 1.00 93.06 191 LEU A O 1
ATOM 1454 N N . ARG A 1 192 ? -7.886 -18.568 34.249 1.00 93.06 192 ARG A N 1
ATOM 1455 C CA . ARG A 1 192 ? -7.403 -18.118 32.947 1.00 93.06 192 ARG A CA 1
ATOM 1456 C C . ARG A 1 192 ? -7.716 -16.639 32.782 1.00 93.06 192 ARG A C 1
ATOM 1458 O O . ARG A 1 192 ? -8.875 -16.281 32.604 1.00 93.06 192 ARG A O 1
ATOM 1465 N N . VAL A 1 193 ? -6.687 -15.805 32.846 1.00 92.12 193 VAL A N 1
ATOM 1466 C CA . VAL A 1 193 ? -6.796 -14.343 32.794 1.00 92.12 193 VAL A CA 1
ATOM 1467 C C . VAL A 1 193 ? -6.267 -13.864 31.450 1.00 92.12 193 VAL A C 1
ATOM 1469 O O . VAL A 1 193 ? -5.153 -14.221 31.073 1.00 92.12 193 VAL A O 1
ATOM 1472 N N . SER A 1 194 ? -7.063 -13.073 30.732 1.00 91.19 194 SER A N 1
ATOM 1473 C CA . SER A 1 194 ? -6.675 -12.460 29.459 1.00 91.19 194 SER A CA 1
ATOM 1474 C C . SER A 1 194 ? -6.501 -10.959 29.652 1.00 91.19 194 SER A C 1
ATOM 1476 O O . SER A 1 194 ? -7.490 -10.234 29.727 1.00 91.19 194 SER A O 1
ATOM 1478 N N . ALA A 1 195 ? -5.256 -10.492 29.748 1.00 89.56 195 ALA A N 1
ATOM 1479 C CA . ALA A 1 195 ? -4.948 -9.086 29.991 1.00 89.56 195 ALA A CA 1
ATOM 1480 C C . ALA A 1 195 ? -3.636 -8.661 29.317 1.00 89.56 195 ALA A C 1
ATOM 1482 O O . ALA A 1 195 ? -2.837 -9.487 28.879 1.00 89.56 195 ALA A O 1
ATOM 1483 N N . ALA A 1 196 ? -3.396 -7.352 29.227 1.00 89.31 196 ALA A N 1
ATOM 1484 C CA . ALA A 1 196 ? -2.104 -6.829 28.786 1.00 89.31 196 ALA A CA 1
ATOM 1485 C C . ALA A 1 196 ? -0.963 -7.363 29.676 1.00 89.31 196 ALA A C 1
ATOM 1487 O O . ALA A 1 196 ? -1.124 -7.510 30.892 1.00 89.31 196 ALA A O 1
ATOM 1488 N N . THR A 1 197 ? 0.223 -7.593 29.103 1.00 88.19 197 THR A N 1
ATOM 1489 C CA . THR A 1 197 ? 1.405 -8.070 29.849 1.00 88.19 197 THR A CA 1
ATOM 1490 C C . THR A 1 197 ? 1.753 -7.151 31.029 1.00 88.19 197 THR A C 1
ATOM 1492 O O . THR A 1 197 ? 2.182 -7.625 32.082 1.00 88.19 197 THR A O 1
ATOM 1495 N N . ALA A 1 198 ? 1.517 -5.842 30.896 1.00 86.38 198 ALA A N 1
ATOM 1496 C CA . ALA A 1 198 ? 1.642 -4.866 31.978 1.00 86.38 198 ALA A CA 1
ATOM 1497 C C . ALA A 1 198 ? 0.740 -5.191 33.183 1.00 86.38 198 ALA A C 1
ATOM 1499 O O . ALA A 1 198 ? 1.229 -5.195 34.311 1.00 86.38 198 ALA A O 1
ATOM 1500 N N . VAL A 1 199 ? -0.527 -5.550 32.950 1.00 90.12 199 VAL A N 1
ATOM 1501 C CA . VAL A 1 199 ? -1.480 -5.928 34.010 1.00 90.12 199 VAL A CA 1
ATOM 1502 C C . VAL A 1 199 ? -1.036 -7.225 34.684 1.00 90.12 199 VAL A C 1
ATOM 1504 O O . VAL A 1 199 ? -1.012 -7.308 35.908 1.00 90.12 199 VAL A O 1
ATOM 1507 N N . HIS A 1 200 ? -0.566 -8.219 33.923 1.00 91.12 200 HIS A N 1
ATOM 1508 C CA . HIS A 1 200 ? -0.009 -9.442 34.513 1.00 91.12 200 HIS A CA 1
ATOM 1509 C C . HIS A 1 200 ? 1.200 -9.168 35.421 1.00 91.12 200 HIS A C 1
ATOM 1511 O O . HIS A 1 200 ? 1.300 -9.747 36.506 1.00 91.12 200 HIS A O 1
ATOM 1517 N N . ARG A 1 201 ? 2.093 -8.252 35.019 1.00 90.69 201 ARG A N 1
ATOM 1518 C CA . ARG A 1 201 ? 3.235 -7.812 35.840 1.00 90.69 201 ARG A CA 1
ATOM 1519 C C . ARG A 1 201 ? 2.794 -7.041 37.083 1.00 90.69 201 ARG A C 1
ATOM 1521 O O . ARG A 1 201 ? 3.392 -7.231 38.138 1.00 90.69 201 ARG A O 1
ATOM 1528 N N . GLN A 1 202 ? 1.773 -6.194 36.980 1.00 91.38 202 GLN A N 1
ATOM 1529 C CA . GLN A 1 202 ? 1.206 -5.479 38.126 1.00 91.38 202 GLN A CA 1
ATOM 1530 C C . GLN A 1 202 ? 0.592 -6.462 39.137 1.00 91.38 202 GLN A C 1
ATOM 1532 O O . GLN A 1 202 ? 0.987 -6.454 40.302 1.00 91.38 202 GLN A O 1
ATOM 1537 N N . LEU A 1 203 ? -0.222 -7.421 38.680 1.00 91.81 203 LEU A N 1
ATOM 1538 C CA . LEU A 1 203 ? -0.763 -8.501 39.517 1.00 91.81 203 LEU A CA 1
ATOM 1539 C C . LEU A 1 203 ? 0.349 -9.324 40.195 1.00 91.81 203 LEU A C 1
ATOM 1541 O O . LEU A 1 203 ? 0.245 -9.665 41.373 1.00 91.81 203 LEU A O 1
ATOM 1545 N N . LEU A 1 204 ? 1.452 -9.610 39.490 1.00 91.88 204 LEU A N 1
ATOM 1546 C CA . LEU A 1 204 ? 2.614 -10.276 40.087 1.00 91.88 204 LEU A CA 1
ATOM 1547 C C . LEU A 1 204 ? 3.286 -9.414 41.170 1.00 91.88 204 LEU A C 1
ATOM 1549 O O . LEU A 1 204 ? 3.648 -9.943 42.221 1.00 91.88 204 LEU A O 1
ATOM 1553 N N . LYS A 1 205 ? 3.419 -8.096 40.955 1.00 91.25 205 LYS A N 1
ATOM 1554 C CA . LYS A 1 205 ? 3.942 -7.163 41.970 1.00 91.25 205 LYS A CA 1
ATOM 1555 C C . LYS A 1 205 ? 3.061 -7.137 43.219 1.00 91.25 205 LYS A C 1
ATOM 1557 O O . LYS A 1 205 ? 3.597 -7.169 44.321 1.00 91.25 205 LYS A O 1
ATOM 1562 N N . ARG A 1 206 ? 1.731 -7.176 43.078 1.00 90.38 206 ARG A N 1
ATOM 1563 C CA . ARG A 1 206 ? 0.800 -7.268 44.222 1.00 90.38 206 ARG A CA 1
ATOM 1564 C C . ARG A 1 206 ? 1.022 -8.533 45.059 1.00 90.38 206 ARG A C 1
ATOM 1566 O O . ARG A 1 206 ? 0.771 -8.528 46.257 1.00 90.38 206 ARG A O 1
ATOM 1573 N N . CYS A 1 207 ? 1.574 -9.591 44.461 1.00 90.00 207 CYS A N 1
ATOM 1574 C CA . CYS A 1 207 ? 1.929 -10.836 45.144 1.00 90.00 207 CYS A CA 1
ATOM 1575 C C . CYS A 1 207 ? 3.295 -10.796 45.865 1.00 90.00 207 CYS A C 1
ATOM 1577 O O . CYS A 1 207 ? 3.696 -11.811 46.445 1.00 90.00 207 CYS A O 1
ATOM 1579 N N . GLN A 1 208 ? 4.015 -9.664 45.864 1.00 87.81 208 GLN A N 1
ATOM 1580 C CA . GLN A 1 208 ? 5.294 -9.494 46.574 1.00 87.81 208 GLN A CA 1
ATOM 1581 C C . GLN A 1 208 ? 5.277 -9.950 48.047 1.00 87.81 208 GLN A C 1
ATOM 1583 O O . GLN A 1 208 ? 6.185 -10.693 48.432 1.00 87.81 208 GLN A O 1
ATOM 1588 N N . PRO A 1 209 ? 4.242 -9.633 48.854 1.00 87.31 209 PRO A N 1
ATOM 1589 C CA . PRO A 1 209 ? 4.182 -10.042 50.260 1.00 87.31 209 PRO A CA 1
ATOM 1590 C C . PRO A 1 209 ? 4.259 -11.561 50.480 1.00 87.31 209 PRO A C 1
ATOM 1592 O O . PRO A 1 209 ? 4.729 -12.011 51.524 1.00 87.31 209 PRO A O 1
ATOM 1595 N N . LEU A 1 210 ? 3.855 -12.366 49.489 1.00 85.38 210 LEU A N 1
ATOM 1596 C CA . LEU A 1 210 ? 3.864 -13.827 49.585 1.00 85.38 210 LEU A CA 1
ATOM 1597 C C . LEU A 1 210 ? 5.274 -14.441 49.596 1.00 85.38 210 LEU A C 1
ATOM 1599 O O . LEU A 1 210 ? 5.398 -15.604 49.974 1.00 85.38 210 LEU A O 1
ATOM 1603 N N . ASP A 1 211 ? 6.327 -13.708 49.211 1.00 80.44 211 ASP A N 1
ATOM 1604 C CA . ASP A 1 211 ? 7.710 -14.215 49.297 1.00 80.44 211 ASP A CA 1
ATOM 1605 C C . ASP A 1 211 ? 8.213 -14.319 50.735 1.00 80.44 211 ASP A C 1
ATOM 1607 O O . ASP A 1 211 ? 9.066 -15.158 51.030 1.00 80.44 211 ASP A O 1
ATOM 1611 N N . GLY A 1 212 ? 7.695 -13.463 51.616 1.00 76.81 212 GLY A N 1
ATOM 1612 C CA . GLY A 1 212 ? 8.115 -13.375 53.005 1.00 76.81 212 GLY A CA 1
ATOM 1613 C C . GLY A 1 212 ? 7.389 -14.358 53.923 1.00 76.81 212 GLY A C 1
ATOM 1614 O O . GLY A 1 212 ? 6.887 -15.412 53.521 1.00 76.81 212 GLY A O 1
ATOM 1615 N N . THR A 1 213 ? 7.309 -13.979 55.196 1.00 73.50 213 THR A N 1
ATOM 1616 C CA . THR A 1 213 ? 6.648 -14.745 56.265 1.00 73.50 213 THR A CA 1
ATOM 1617 C C . THR A 1 213 ? 5.125 -14.814 56.120 1.00 73.50 213 THR A C 1
ATOM 1619 O O . THR A 1 213 ? 4.504 -15.691 56.711 1.00 73.50 213 THR A O 1
ATOM 1622 N N . GLN A 1 214 ? 4.531 -13.935 55.306 1.00 75.38 214 GLN A N 1
ATOM 1623 C CA . GLN A 1 214 ? 3.086 -13.866 55.052 1.00 75.38 214 GLN A CA 1
ATOM 1624 C C . GLN A 1 214 ? 2.586 -14.973 54.105 1.00 75.38 214 GLN A C 1
ATOM 1626 O O . GLN A 1 214 ? 1.397 -15.279 54.076 1.00 75.38 214 GLN A O 1
ATOM 1631 N N . GLY A 1 215 ? 3.477 -15.589 53.319 1.00 82.00 215 GLY A N 1
ATOM 1632 C CA . GLY A 1 215 ? 3.118 -16.659 52.390 1.00 82.00 215 GLY A CA 1
ATOM 1633 C C . GLY A 1 215 ? 3.257 -18.055 52.995 1.00 82.00 215 GLY A C 1
ATOM 1634 O O . GLY A 1 215 ? 4.263 -18.405 53.614 1.00 82.00 215 GLY A O 1
ATOM 1635 N N . THR A 1 216 ? 2.294 -18.930 52.730 1.00 88.81 216 THR A N 1
ATOM 1636 C CA . THR A 1 216 ? 2.473 -20.378 52.918 1.00 88.81 216 THR A CA 1
ATOM 1637 C C . THR A 1 216 ? 3.446 -20.947 51.867 1.00 88.81 216 THR A C 1
ATOM 1639 O O . THR A 1 216 ? 3.584 -20.382 50.776 1.00 88.81 216 THR A O 1
ATOM 1642 N N . PRO A 1 217 ? 4.095 -22.104 52.114 1.00 87.50 217 PRO A N 1
ATOM 1643 C CA . PRO A 1 217 ? 4.932 -22.762 51.104 1.00 87.50 217 PRO A CA 1
ATOM 1644 C C . PRO A 1 217 ? 4.214 -22.993 49.763 1.00 87.50 217 PRO A C 1
ATOM 1646 O O . PRO A 1 217 ? 4.814 -22.848 48.697 1.00 87.50 217 PRO A O 1
ATOM 1649 N N . ALA A 1 218 ? 2.912 -23.297 49.809 1.00 86.12 218 ALA A N 1
ATOM 1650 C CA . ALA A 1 218 ? 2.082 -23.479 48.622 1.00 86.12 218 ALA A CA 1
ATOM 1651 C C . ALA A 1 218 ? 1.874 -22.171 47.838 1.00 86.12 218 ALA A C 1
ATOM 1653 O O . ALA A 1 218 ? 1.948 -22.185 46.611 1.00 86.12 218 ALA A O 1
ATOM 1654 N N . GLN A 1 219 ? 1.668 -21.041 48.525 1.00 89.31 219 GLN A N 1
ATOM 1655 C CA . GLN A 1 219 ? 1.536 -19.723 47.890 1.00 89.31 219 GLN A CA 1
ATOM 1656 C C . GLN A 1 219 ? 2.848 -19.263 47.250 1.00 89.31 219 GLN A C 1
ATOM 1658 O O . GLN A 1 219 ? 2.831 -18.802 46.111 1.00 89.31 219 GLN A O 1
ATOM 1663 N N . ARG A 1 220 ? 3.992 -19.476 47.914 1.00 90.25 220 ARG A N 1
ATOM 1664 C CA . ARG A 1 220 ? 5.313 -19.193 47.322 1.00 90.25 220 ARG A CA 1
ATOM 1665 C C . ARG A 1 220 ? 5.545 -19.981 46.037 1.00 90.25 220 ARG A C 1
ATOM 1667 O O . ARG A 1 220 ? 5.987 -19.421 45.038 1.00 90.25 220 ARG A O 1
ATOM 1674 N N . LYS A 1 221 ? 5.211 -21.277 46.036 1.00 90.69 221 LYS A N 1
ATOM 1675 C CA . LYS A 1 221 ? 5.306 -22.115 44.831 1.00 90.69 221 LYS A CA 1
ATOM 1676 C C . LYS A 1 221 ? 4.387 -21.603 43.717 1.00 90.69 221 LYS A C 1
ATOM 1678 O O . LYS A 1 221 ? 4.835 -21.462 42.585 1.00 90.69 221 LYS A O 1
ATOM 1683 N N . ALA A 1 222 ? 3.135 -21.295 44.050 1.00 90.69 222 ALA A N 1
ATOM 1684 C CA . ALA A 1 222 ? 2.150 -20.787 43.101 1.00 90.69 222 ALA A CA 1
ATOM 1685 C C . ALA A 1 222 ? 2.570 -19.439 42.489 1.00 90.69 222 ALA A C 1
ATOM 1687 O O . ALA A 1 222 ? 2.397 -19.221 41.292 1.00 90.69 222 ALA A O 1
ATOM 1688 N N . ARG A 1 223 ? 3.189 -18.553 43.276 1.00 91.56 223 ARG A N 1
ATOM 1689 C CA . ARG A 1 223 ? 3.699 -17.281 42.764 1.00 91.56 223 ARG A CA 1
ATOM 1690 C C . ARG A 1 223 ? 4.849 -17.492 41.785 1.00 91.56 223 ARG A C 1
ATOM 1692 O O . ARG A 1 223 ? 4.806 -16.921 40.703 1.00 91.56 223 ARG A O 1
ATOM 1699 N N . ARG A 1 224 ? 5.834 -18.328 42.134 1.00 91.25 224 ARG A N 1
ATOM 1700 C CA . ARG A 1 224 ? 6.961 -18.654 41.239 1.00 91.25 224 ARG A CA 1
ATOM 1701 C C . ARG A 1 224 ? 6.479 -19.239 39.914 1.00 91.25 224 ARG A C 1
ATOM 1703 O O . ARG A 1 224 ? 7.010 -18.919 38.860 1.00 91.25 224 ARG A O 1
ATOM 1710 N N . GLU A 1 225 ? 5.450 -20.081 39.955 1.00 90.75 225 GLU A N 1
ATOM 1711 C CA . GLU A 1 225 ? 4.828 -20.634 38.750 1.00 90.75 225 GLU A CA 1
ATOM 1712 C C . GLU A 1 225 ? 4.192 -19.544 37.875 1.00 90.75 225 GLU A C 1
ATOM 1714 O O . GLU A 1 225 ? 4.366 -19.556 36.657 1.00 90.75 225 GLU A O 1
ATOM 1719 N N . TYR A 1 226 ? 3.499 -18.579 38.482 1.00 91.75 226 TYR A N 1
ATOM 1720 C CA . TYR A 1 226 ? 2.918 -17.446 37.763 1.00 91.75 226 TYR A CA 1
ATOM 1721 C C . TYR A 1 226 ? 3.986 -16.495 37.199 1.00 91.75 226 TYR A C 1
ATOM 1723 O O . TYR A 1 226 ? 3.905 -16.089 36.043 1.00 91.75 226 TYR A O 1
ATOM 1731 N N . GLU A 1 227 ? 5.029 -16.208 37.976 1.00 92.44 227 GLU A N 1
ATOM 1732 C CA . GLU A 1 227 ? 6.197 -15.432 37.553 1.00 92.44 227 GLU A CA 1
ATOM 1733 C C . GLU A 1 227 ? 6.899 -16.067 36.350 1.00 92.44 227 GLU A C 1
ATOM 1735 O O . GLU A 1 227 ? 7.135 -15.394 35.348 1.00 92.44 227 GLU A O 1
ATOM 1740 N N . ASN A 1 228 ? 7.140 -17.380 36.394 1.00 91.62 228 ASN A N 1
ATOM 1741 C CA . ASN A 1 228 ? 7.722 -18.113 35.273 1.00 91.62 228 ASN A CA 1
ATOM 1742 C C . ASN A 1 228 ? 6.867 -17.985 34.005 1.00 91.62 228 ASN A C 1
ATOM 1744 O O . ASN A 1 228 ? 7.409 -17.780 32.924 1.00 91.62 228 ASN A O 1
ATOM 1748 N N . ARG A 1 229 ? 5.533 -18.051 34.117 1.00 90.38 229 ARG A N 1
ATOM 1749 C CA . ARG A 1 229 ? 4.623 -17.881 32.969 1.00 90.38 229 ARG A CA 1
ATOM 1750 C C . ARG A 1 229 ? 4.704 -16.481 32.365 1.00 90.38 229 ARG A C 1
ATOM 1752 O O . ARG A 1 229 ? 4.721 -16.357 31.145 1.00 90.38 229 ARG A O 1
ATOM 1759 N N . ILE A 1 230 ? 4.800 -15.446 33.198 1.00 89.44 230 ILE A N 1
ATOM 1760 C CA . ILE A 1 230 ? 4.960 -14.056 32.744 1.00 89.44 230 ILE A CA 1
ATOM 1761 C C . ILE A 1 230 ? 6.322 -13.855 32.070 1.00 89.44 230 ILE A C 1
ATOM 1763 O O . ILE A 1 230 ? 6.406 -13.197 31.033 1.00 89.44 230 ILE A O 1
ATOM 1767 N N . ASN A 1 231 ? 7.382 -14.446 32.621 1.00 87.00 231 ASN A N 1
ATOM 1768 C CA . ASN A 1 231 ? 8.747 -14.313 32.108 1.00 87.00 231 ASN A CA 1
ATOM 1769 C C . ASN A 1 231 ? 8.986 -15.058 30.786 1.00 87.00 231 ASN A C 1
ATOM 1771 O O . ASN A 1 231 ? 9.956 -14.750 30.101 1.00 87.00 231 ASN A O 1
ATOM 1775 N N . VAL A 1 232 ? 8.116 -16.000 30.404 1.00 84.44 232 VAL A N 1
ATOM 1776 C CA . VAL A 1 232 ? 8.178 -16.716 29.113 1.00 84.44 232 VAL A CA 1
ATOM 1777 C C . VAL A 1 232 ? 7.509 -15.928 27.973 1.00 84.44 232 VAL A C 1
ATOM 1779 O O . VAL A 1 232 ? 7.817 -16.156 26.805 1.00 84.44 232 VAL A O 1
ATOM 1782 N N . LEU A 1 233 ? 6.663 -14.937 28.279 1.00 71.38 233 LEU A N 1
ATOM 1783 C CA . LEU A 1 233 ? 5.992 -14.103 27.271 1.00 71.38 233 LEU A CA 1
ATOM 1784 C C . LEU A 1 233 ? 6.907 -13.339 26.287 1.00 71.38 233 LEU A C 1
ATOM 1786 O O . LEU A 1 233 ? 6.497 -13.194 25.136 1.00 71.38 233 LEU A O 1
ATOM 1790 N N . PRO A 1 234 ? 8.131 -12.892 26.643 1.00 57.12 234 PRO A N 1
ATOM 1791 C CA . PRO A 1 234 ? 9.054 -12.285 25.683 1.00 57.12 234 PRO A CA 1
ATOM 1792 C C . PRO A 1 234 ? 9.546 -13.253 24.594 1.00 57.12 234 PRO A C 1
ATOM 1794 O O . PRO A 1 234 ? 10.050 -12.795 23.578 1.00 57.12 234 PRO A O 1
ATOM 1797 N N . ALA A 1 235 ? 9.420 -14.574 24.781 1.00 46.03 235 ALA A N 1
ATOM 1798 C CA . ALA A 1 235 ? 9.983 -15.579 23.873 1.00 46.03 235 ALA A CA 1
ATOM 1799 C C . ALA A 1 235 ? 9.014 -16.063 22.776 1.00 46.03 235 ALA A C 1
ATOM 1801 O O . ALA A 1 235 ? 9.428 -16.799 21.886 1.00 46.03 235 ALA A O 1
ATOM 1802 N N . MET A 1 236 ? 7.735 -15.669 22.822 1.00 43.28 236 MET A N 1
ATOM 1803 C CA . MET A 1 236 ? 6.730 -16.038 21.807 1.00 43.28 236 MET A CA 1
ATOM 1804 C C . MET A 1 236 ? 6.337 -14.886 20.872 1.00 43.28 236 MET A C 1
ATOM 1806 O O . MET A 1 236 ? 5.516 -15.080 19.979 1.00 43.28 236 MET A O 1
ATOM 1810 N N . ALA A 1 237 ? 6.928 -13.704 21.056 1.00 42.03 237 ALA A N 1
ATOM 1811 C CA . ALA A 1 237 ? 6.779 -12.562 20.162 1.00 42.03 237 ALA A CA 1
ATOM 1812 C C . ALA A 1 237 ? 8.073 -12.367 19.356 1.00 42.03 237 ALA A C 1
ATOM 1814 O O . ALA A 1 237 ? 8.922 -11.554 19.711 1.00 42.03 237 ALA A O 1
ATOM 1815 N N . GLY A 1 238 ? 8.237 -13.138 18.284 1.00 31.23 238 GLY A N 1
ATOM 1816 C CA . GLY A 1 238 ? 9.213 -12.832 17.240 1.00 31.23 238 GLY A CA 1
ATOM 1817 C C . GLY A 1 238 ? 9.131 -13.812 16.068 1.00 31.23 238 GLY A C 1
ATOM 1818 O O . GLY A 1 238 ? 8.724 -14.960 16.284 1.00 31.23 238 GLY A O 1
ATOM 1819 N N . PRO A 1 239 ? 9.549 -13.420 14.852 1.00 37.50 239 PRO A N 1
ATOM 1820 C CA . PRO A 1 239 ? 9.998 -12.096 14.397 1.00 37.50 239 PRO A CA 1
ATOM 1821 C C . PRO A 1 239 ? 8.892 -11.250 13.736 1.00 37.50 239 PRO A C 1
ATOM 1823 O O . PRO A 1 239 ? 7.870 -11.824 13.295 1.00 37.50 239 PRO A O 1
#

Foldseek 3Di:
DEDAADVVPADDLVRVLVVLVCCVVVVHWYAYCDDPCNPPGSNDPDPCSVVVSVVVNVVSVVVVVVVVVVVVVVVVVVVVCVVVVDDDDDDQPQDPVCLVVLQVCVVVVHDLVVSCVVVVHDSVSSCVSCVVVPPPPPVPPPVPDPDQAQWDKDWAWQLLLVVVVPDDDDPQLVVQSVPWDWADDPPGITTTGTGGLVSLVVSLVSLVVCVDPPHDPVSNVRSVVSVVRSVCVVVPDDD

Radius of gyration: 36.38 Å; chains: 1; bounding box: 67×58×99 Å

Sequence (239 aa):
MHISEMFRLVRGTQHILDVLDVLHTGRLALRIHDGAFSAMDLTARHPRTGELLSTVKFMVQTLAAAGELQRELTYDGLRAAEAKGSKGGRRPVIKTDKTDAVRTAYLSGRSITAPAREHGVSRGAVRTAIADLMPEHTPADDEDAPAPQLPVTLDMPGKIADFLCSAELEPNERSALDHGVTVRRGKGYTLRVSAATAVHRQLLKRCQPLDGTQGTPAQRKARREYENRINVLPAMAGP

pLDDT: mean 80.04, std 14.71, range [31.23, 93.69]

Secondary structure (DSSP, 8-state):
-EES-GGGT-SSHHHHHHHHHHHHHTT---EE-SSTTTT-BTT---TTHHHHHHHHHHHHHHHHHHHHHHHHHHHHHHHHHHHTT---SPPPSS-HHHHHHHHHHHHTT--THHHHHHTT--HHHHHHHTTTTS--------TT----PPPEEEEEEHHHHHHHHTS---HHHHHHHHTPEEEEETTEEEEEEEE-HHHHHHHHHHTGGGGTTTS-HHHHHHHHHHHHHHHHGGGSS--